Protein AF-R4LQA9-F1 (afdb_monomer)

Foldseek 3Di:
DPPVVVVVVCVVVVCLCCLQFQVLLLVLLLLVVLLVVLPLLDPPDEDDDPVNSDPPDPPDDPVNVVVSVVSSVVSSVVLVVVLVVVVCVVVVVPPDPDPCVVVVVVVVVVVVVVVVVVVVCCVPPPPPPVVLVVVLVVLVSQLSSLQSLLVSLQSSLVVQCSSCVRYPNSNVVSVVSNVSSVVSVVSNVVSVVVNVVSVVVSCVVCVQVVCVVLQAEDDPDPVVSVVVVVVVVVLVVPPPVPCSVVVSVVRHHDPPQPVCPVVVVVVVVVVVVVVVPDDDDDDDDDDDDDDDDDDDDPPDDDDDDDDDDDDDD

Sequence (313 aa):
MWPAALVTAAAASFGRLFVAGILPSFILVSTIWITSRKHAFSPKVHDLTLNDLLPHSVQMDSTDVLVFLLVVSVVTAVLRNVQISAVRLLEGYWGARGPALGLFARRAHRHTQLRQRAQDRLVQGEKLPEGLAVPMNAAVDAMDAAAIFCLTFACSAVITGVAFGNDTALLWVPILFAVLSLACCRGSIISATILRSYQFAAFDLYRFEMMKQMSLPLPDTPEQEVELAARVSALFASRTSGDVSHQLHGMRYAHAAPPGRRERMLARLRRHQRSTTTVPAVPAQLSVRRGLWVRPCPVCRSRPGAGNRAHSR

Secondary structure (DSSP, 8-state):
-HHHHHHHHHHHHHHHHIIIIIHHHHHHHHHHHHHHHTTTT-TT-----HHHHS-SS----HHHHHHHHHHHHHHHHHHHHHHHHHHHHHTTGGG--STHHHHHHHHHHHHHHHHHHHHHHHHHT----HHHHHHHHHHHHHHHHHHHHHHHHHHHHHHHHHHSTT-GGGTHHHHHHHHHHHHHHHHHHHHHHHHHHHHHHHHHHHHHHHHHHTTPPPPSSHHHHHHHHHHHHHHHHS--TTTHHHHHHTT-----PPTTHHHHHHHHHHHHHHHTS--PPPPP---------PPPP----------------

Mean predicted aligned error: 13.53 Å

Radius of gyration: 34.33 Å; Cα contacts (8 Å, |Δi|>4): 162; chains: 1; bounding box: 102×67×86 Å

Solvent-accessible surface area (backbone atoms only — not comparable to full-atom values): 18309 Å² total; per-residue (Å²): 125,65,68,63,57,50,52,53,53,45,49,57,53,45,50,48,50,38,60,50,42,49,48,41,28,44,54,40,48,50,53,53,50,55,41,57,75,68,46,38,77,40,93,84,68,76,78,71,49,74,69,74,71,52,69,93,64,86,80,69,54,72,66,56,53,51,52,51,55,50,50,30,52,53,49,32,59,50,52,61,57,46,50,65,52,50,54,39,48,74,72,60,62,77,80,65,90,53,83,55,56,64,56,48,53,54,47,48,53,50,51,52,52,50,48,50,53,49,50,51,47,39,74,71,74,50,76,62,62,68,81,55,52,55,59,40,50,53,25,50,52,50,21,53,30,21,47,44,44,15,53,35,24,43,51,42,14,54,54,42,38,67,36,29,68,86,26,78,88,44,49,60,56,22,52,50,27,42,51,51,13,52,53,22,45,52,48,20,53,53,25,48,55,55,35,50,51,46,50,51,54,50,46,65,75,41,46,65,60,52,36,53,74,69,38,38,69,80,62,92,45,74,68,52,39,54,53,50,52,50,50,53,50,49,56,66,66,54,77,57,84,82,53,57,66,64,66,51,64,80,50,63,55,67,79,75,70,58,91,58,48,67,54,52,49,52,52,49,51,54,52,52,62,62,60,71,73,64,80,78,83,84,75,90,77,87,82,89,82,87,81,91,81,87,80,84,83,92,82,84,80,87,82,88,80,87,83,89,77,89,86,82,135

pLDDT: mean 77.35, std 15.17, range [40.81, 96.56]

Structure (mmCIF, N/CA/C/O backbone):
data_AF-R4LQA9-F1
#
_entry.id   AF-R4LQA9-F1
#
loop_
_atom_site.group_PDB
_atom_site.id
_atom_site.type_symbol
_atom_site.label_atom_id
_atom_site.label_alt_id
_atom_site.label_comp_id
_atom_site.label_asym_id
_atom_site.label_entity_id
_atom_site.label_seq_id
_atom_site.pdbx_PDB_ins_code
_atom_site.Cartn_x
_atom_site.Cartn_y
_atom_site.Cartn_z
_atom_site.occupancy
_atom_site.B_iso_or_equiv
_atom_site.auth_seq_id
_atom_site.auth_comp_id
_atom_site.auth_asym_id
_atom_site.auth_atom_id
_atom_site.pdbx_PDB_model_num
ATOM 1 N N . MET A 1 1 ? -13.386 33.928 1.928 1.00 57.84 1 MET A N 1
ATOM 2 C CA . MET A 1 1 ? -12.391 33.039 2.582 1.00 57.84 1 MET A CA 1
ATOM 3 C C . MET A 1 1 ? -12.560 31.548 2.244 1.00 57.84 1 MET A C 1
ATOM 5 O O . MET A 1 1 ? -11.685 30.768 2.583 1.00 57.84 1 MET A O 1
ATOM 9 N N . TRP A 1 2 ? -13.616 31.133 1.532 1.00 68.56 2 TRP A N 1
ATOM 10 C CA . TRP A 1 2 ? -13.876 29.724 1.191 1.00 68.56 2 TRP A CA 1
ATOM 11 C C . TRP A 1 2 ? -12.991 29.083 0.086 1.00 68.56 2 TRP A C 1
ATOM 13 O O . TRP A 1 2 ? -12.640 27.917 0.242 1.00 68.56 2 TRP A O 1
ATOM 23 N N . PRO A 1 3 ? -12.556 29.782 -0.989 1.00 67.38 3 PRO A N 1
ATOM 24 C CA .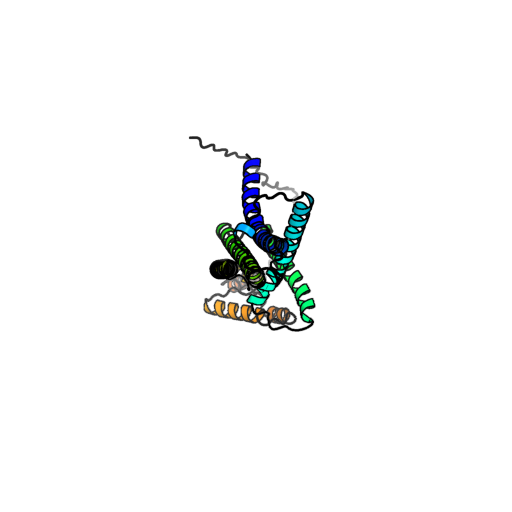 PRO A 1 3 ? -11.843 29.114 -2.088 1.00 67.38 3 PRO A CA 1
ATOM 25 C C . PRO A 1 3 ? -10.413 28.686 -1.728 1.00 67.38 3 PRO A C 1
ATOM 27 O O . PRO A 1 3 ? -9.966 27.635 -2.172 1.00 67.38 3 PRO A O 1
ATOM 30 N N . ALA A 1 4 ? -9.714 29.435 -0.868 1.00 53.56 4 ALA A N 1
ATOM 31 C CA . ALA A 1 4 ? -8.369 29.068 -0.420 1.00 53.56 4 ALA A CA 1
ATOM 32 C C . ALA A 1 4 ? -8.374 27.777 0.419 1.00 53.56 4 ALA A C 1
ATOM 34 O O . ALA A 1 4 ? -7.561 26.892 0.184 1.00 53.56 4 ALA A O 1
ATOM 35 N N . ALA A 1 5 ? -9.338 27.621 1.334 1.00 63.91 5 ALA A N 1
ATOM 36 C CA . ALA A 1 5 ? -9.490 26.394 2.119 1.00 63.91 5 ALA A CA 1
ATOM 37 C C . ALA A 1 5 ? -9.815 25.177 1.235 1.00 63.91 5 ALA A C 1
ATOM 39 O O . ALA A 1 5 ? -9.323 24.081 1.492 1.00 63.91 5 ALA A O 1
ATOM 40 N N . LEU A 1 6 ? -10.595 25.380 0.168 1.00 65.62 6 LEU A N 1
ATOM 41 C CA . LEU A 1 6 ? -10.961 24.335 -0.788 1.00 65.62 6 LEU A CA 1
ATOM 42 C C . LEU A 1 6 ? -9.758 23.905 -1.643 1.00 65.62 6 LEU A C 1
ATOM 44 O O . LEU A 1 6 ? -9.550 22.710 -1.828 1.00 65.62 6 LEU A O 1
ATOM 48 N N . VAL A 1 7 ? -8.913 24.847 -2.080 1.00 56.03 7 VAL A N 1
ATOM 49 C CA . VAL A 1 7 ? -7.664 24.553 -2.808 1.00 56.03 7 VAL A CA 1
ATOM 50 C C . VAL A 1 7 ? -6.641 23.854 -1.913 1.00 56.03 7 VAL A C 1
ATOM 52 O O . VAL A 1 7 ? -6.036 22.881 -2.350 1.00 56.03 7 VAL A O 1
ATOM 55 N N . THR A 1 8 ? -6.476 24.267 -0.654 1.00 58.69 8 THR A N 1
ATOM 56 C CA . THR A 1 8 ? -5.544 23.605 0.277 1.00 58.69 8 THR A CA 1
ATOM 57 C C . THR A 1 8 ? -6.024 22.204 0.664 1.00 58.69 8 THR A C 1
ATOM 59 O O . THR A 1 8 ? -5.225 21.269 0.700 1.00 58.69 8 THR A O 1
ATOM 62 N N . ALA A 1 9 ? -7.329 22.019 0.896 1.00 60.53 9 ALA A N 1
ATOM 63 C CA . ALA A 1 9 ? -7.910 20.702 1.160 1.00 60.53 9 ALA A CA 1
ATOM 64 C C . ALA A 1 9 ? -7.831 19.785 -0.072 1.00 60.53 9 ALA A C 1
ATOM 66 O O . ALA A 1 9 ? -7.510 18.600 0.060 1.00 60.53 9 ALA A O 1
ATOM 67 N N . ALA A 1 10 ? -8.062 20.337 -1.269 1.00 54.56 10 ALA A N 1
ATOM 68 C CA . ALA A 1 10 ? -7.864 19.627 -2.524 1.00 54.56 10 ALA A CA 1
ATOM 69 C C . ALA A 1 10 ? -6.391 19.254 -2.707 1.00 54.56 10 ALA A C 1
ATOM 71 O O . ALA A 1 10 ? -6.120 18.095 -2.967 1.00 54.56 10 ALA A O 1
ATOM 72 N N . ALA A 1 11 ? -5.439 20.161 -2.480 1.00 53.22 11 ALA A N 1
ATOM 73 C CA . ALA A 1 11 ? -4.006 19.888 -2.595 1.00 53.22 11 ALA A CA 1
ATOM 74 C C . ALA A 1 11 ? -3.518 18.826 -1.593 1.00 53.22 11 ALA A C 1
ATOM 76 O O . ALA A 1 11 ? -2.754 17.941 -1.971 1.00 53.22 11 ALA A O 1
ATOM 77 N N . ALA A 1 12 ? -4.000 18.849 -0.346 1.00 66.62 12 ALA A N 1
ATOM 78 C CA . ALA A 1 12 ? -3.676 17.829 0.656 1.00 66.62 12 ALA A CA 1
ATOM 79 C C . ALA A 1 12 ? -4.247 16.448 0.282 1.00 66.62 12 ALA A C 1
ATOM 81 O O . ALA A 1 12 ? -3.557 15.430 0.368 1.00 66.62 12 ALA A O 1
ATOM 82 N N . SER A 1 13 ? -5.492 16.414 -0.203 1.00 67.19 13 SER A N 1
ATOM 83 C CA . SER A 1 13 ? -6.147 15.179 -0.659 1.00 67.19 13 SER A CA 1
ATOM 84 C C . SER A 1 13 ? -5.531 14.649 -1.959 1.00 67.19 13 SER A C 1
ATOM 86 O O . SER A 1 13 ? -5.373 13.441 -2.141 1.00 67.19 13 SER A O 1
ATOM 88 N N . PHE A 1 14 ? -5.144 15.557 -2.854 1.00 74.06 14 PHE A N 1
ATOM 89 C CA . PHE A 1 14 ? -4.521 15.255 -4.134 1.00 74.06 14 PHE A CA 1
ATOM 90 C C . PHE A 1 14 ? -3.099 14.750 -3.938 1.00 74.06 14 PHE A C 1
ATOM 92 O O . PHE A 1 14 ? -2.735 13.759 -4.555 1.00 74.06 14 PHE A O 1
ATOM 99 N N . GLY A 1 15 ? -2.332 15.343 -3.018 1.00 75.69 15 GLY A N 1
ATOM 100 C CA . GLY A 1 15 ? -1.013 14.848 -2.631 1.00 75.69 15 GLY A CA 1
ATOM 101 C C . GLY A 1 15 ? -1.073 13.389 -2.187 1.00 75.69 15 GLY A C 1
ATOM 102 O O . GLY A 1 15 ? -0.293 12.571 -2.662 1.00 75.69 15 GLY A O 1
ATOM 103 N N . ARG A 1 16 ? -2.069 13.019 -1.373 1.00 76.25 16 ARG A N 1
ATOM 104 C CA . ARG A 1 16 ? -2.265 11.628 -0.945 1.00 76.25 16 ARG A CA 1
ATOM 105 C C . ARG A 1 16 ? -2.626 10.693 -2.105 1.00 76.25 16 ARG A C 1
ATOM 107 O O . ARG A 1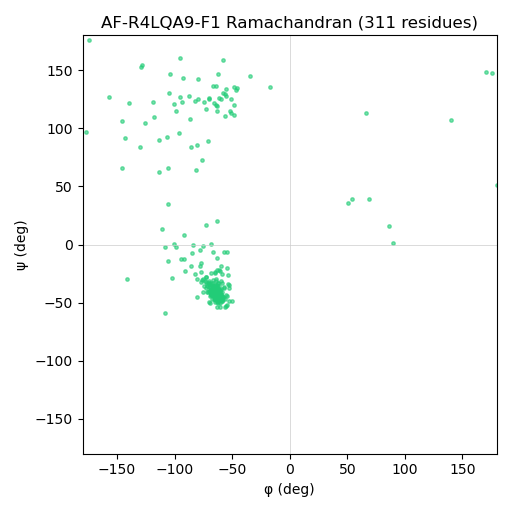 16 ? -2.006 9.642 -2.244 1.00 76.25 16 ARG A O 1
ATOM 114 N N . LEU A 1 17 ? -3.606 11.055 -2.937 1.00 75.94 17 LEU A N 1
ATOM 115 C CA . LEU A 1 17 ? -4.009 10.237 -4.093 1.00 75.94 17 LEU A CA 1
ATOM 116 C C . LEU A 1 17 ? -2.878 10.088 -5.118 1.00 75.94 17 LEU A C 1
ATOM 118 O O . LEU A 1 17 ? -2.678 9.012 -5.680 1.00 75.94 17 LEU A O 1
ATOM 122 N N . PHE A 1 18 ? -2.125 11.159 -5.337 1.00 82.00 18 PHE A N 1
ATOM 123 C CA . PHE A 1 18 ? -1.014 11.190 -6.270 1.00 82.00 18 PHE A CA 1
ATOM 124 C C . PHE A 1 18 ? 0.154 10.339 -5.768 1.00 82.00 18 PHE A C 1
ATOM 126 O O . PHE A 1 18 ? 0.621 9.463 -6.493 1.00 82.00 18 PHE A O 1
ATOM 133 N N . VAL A 1 19 ? 0.579 10.541 -4.516 1.00 79.44 19 VAL A N 1
ATOM 134 C CA . VAL A 1 19 ? 1.717 9.825 -3.922 1.00 79.44 19 VAL A CA 1
ATOM 135 C C . VAL A 1 19 ? 1.403 8.346 -3.723 1.00 79.44 19 VAL A C 1
ATOM 137 O O . VAL A 1 19 ? 2.236 7.512 -4.056 1.00 79.44 19 VAL A O 1
ATOM 140 N N . ALA A 1 20 ? 0.216 7.993 -3.222 1.00 76.50 20 ALA A N 1
ATOM 141 C CA . ALA A 1 20 ? -0.123 6.593 -2.963 1.00 76.50 20 ALA A CA 1
ATOM 142 C C . ALA A 1 20 ? -0.604 5.838 -4.216 1.00 76.50 20 ALA A C 1
ATOM 144 O O . ALA A 1 20 ? -0.491 4.617 -4.268 1.00 76.50 20 ALA A O 1
ATOM 145 N N . GLY A 1 21 ? -1.162 6.532 -5.215 1.00 81.12 21 GLY A N 1
ATOM 146 C CA . GLY A 1 21 ? -1.784 5.899 -6.384 1.00 81.12 21 GLY A CA 1
ATOM 147 C C . GLY A 1 21 ? -0.996 6.051 -7.683 1.00 81.12 21 GLY A C 1
ATOM 148 O O . GLY A 1 21 ? -0.634 5.060 -8.320 1.00 81.12 21 GLY A O 1
ATOM 149 N N . ILE A 1 22 ? -0.753 7.294 -8.099 1.00 86.81 22 ILE A N 1
ATOM 150 C CA . ILE A 1 22 ? -0.231 7.601 -9.440 1.00 86.81 22 ILE A CA 1
ATOM 151 C C . ILE A 1 22 ? 1.282 7.400 -9.497 1.00 86.81 22 ILE A C 1
ATOM 153 O O . ILE A 1 22 ? 1.778 6.787 -10.439 1.00 86.81 22 ILE A O 1
ATOM 157 N N . LEU A 1 23 ? 2.012 7.880 -8.488 1.00 89.38 23 LEU A N 1
ATOM 158 C CA . LEU A 1 23 ? 3.474 7.874 -8.487 1.00 89.38 23 LEU A CA 1
ATOM 159 C C . LEU A 1 23 ? 4.082 6.459 -8.604 1.00 89.38 23 LEU A C 1
ATOM 161 O O . LEU A 1 23 ? 4.941 6.275 -9.468 1.00 89.38 23 LEU A O 1
ATOM 165 N N . PRO A 1 24 ? 3.640 5.435 -7.843 1.00 90.00 24 PRO A N 1
ATOM 166 C CA . PRO A 1 24 ? 4.168 4.079 -7.994 1.00 90.00 24 PRO A CA 1
ATOM 167 C C . PRO A 1 24 ? 3.890 3.512 -9.394 1.00 90.00 24 PRO A C 1
ATOM 169 O O . PRO A 1 24 ? 4.785 2.995 -10.061 1.00 90.00 24 PRO A O 1
ATOM 172 N N . SER A 1 25 ? 2.666 3.686 -9.893 1.00 90.31 25 SER A N 1
ATOM 173 C CA . SER A 1 25 ? 2.267 3.210 -11.221 1.00 90.31 25 SER A CA 1
ATOM 174 C C . SER A 1 25 ? 3.073 3.885 -12.332 1.00 90.31 25 SER A C 1
ATOM 176 O O . SER A 1 25 ? 3.518 3.221 -13.265 1.00 90.31 25 SER A O 1
ATOM 178 N N . PHE A 1 26 ? 3.324 5.190 -12.205 1.00 91.88 26 PHE A N 1
ATOM 179 C CA . PHE A 1 26 ? 4.173 5.943 -13.120 1.00 91.88 26 PHE A CA 1
ATOM 180 C C . PHE A 1 26 ? 5.609 5.408 -13.134 1.00 91.88 26 PHE A C 1
ATOM 182 O O . PHE A 1 26 ? 6.164 5.216 -14.213 1.00 91.88 26 PHE A O 1
ATOM 189 N N . ILE A 1 27 ? 6.197 5.110 -11.969 1.00 92.62 27 ILE A N 1
ATOM 190 C CA . ILE A 1 27 ? 7.543 4.518 -11.873 1.00 92.62 27 ILE A CA 1
ATOM 191 C C . ILE A 1 27 ? 7.588 3.166 -12.590 1.00 92.62 27 ILE A C 1
ATOM 193 O O . ILE A 1 27 ? 8.487 2.930 -13.401 1.00 92.62 27 ILE A O 1
ATOM 197 N N . LEU A 1 28 ? 6.610 2.291 -12.337 1.00 92.69 28 LEU A N 1
ATOM 198 C CA . LEU A 1 28 ? 6.560 0.960 -12.943 1.00 92.69 28 LEU A CA 1
ATOM 199 C C . LEU A 1 28 ? 6.427 1.039 -14.467 1.00 92.69 28 LEU A C 1
ATOM 201 O O . LEU A 1 28 ? 7.212 0.427 -15.189 1.00 92.69 28 LEU A O 1
ATOM 205 N N . VAL A 1 29 ? 5.469 1.827 -14.961 1.00 93.12 29 VAL A N 1
ATOM 206 C CA . VAL A 1 29 ? 5.235 1.980 -16.403 1.00 93.12 29 VAL A CA 1
ATOM 207 C C . VAL A 1 29 ? 6.413 2.667 -17.083 1.00 93.12 29 VAL A C 1
ATOM 209 O O . VAL A 1 29 ? 6.818 2.221 -18.149 1.00 93.12 29 VAL A O 1
ATOM 212 N N . SER A 1 30 ? 7.028 3.676 -16.460 1.00 92.31 30 SER A N 1
ATOM 213 C CA . SER A 1 30 ? 8.251 4.301 -16.985 1.00 92.31 30 SER A CA 1
ATOM 214 C C . SER A 1 30 ? 9.389 3.291 -17.098 1.00 92.31 30 SER A C 1
ATOM 216 O O . SER A 1 30 ? 10.077 3.249 -18.114 1.00 92.31 30 SER A O 1
ATOM 218 N N . THR A 1 31 ? 9.551 2.427 -16.093 1.00 93.69 31 THR A N 1
ATOM 219 C CA . THR A 1 31 ? 10.573 1.371 -16.099 1.00 93.69 31 THR A CA 1
ATOM 220 C C . THR A 1 31 ? 10.346 0.390 -17.252 1.00 93.69 31 THR A C 1
ATOM 222 O O . THR A 1 31 ? 11.271 0.095 -18.011 1.00 93.69 31 THR A O 1
ATOM 225 N N . ILE A 1 32 ? 9.107 -0.077 -17.431 1.00 92.56 32 ILE A N 1
ATOM 226 C CA . ILE A 1 32 ? 8.727 -0.970 -18.536 1.00 92.56 32 ILE A CA 1
ATOM 227 C C . ILE A 1 32 ? 8.926 -0.275 -19.887 1.00 92.56 32 ILE A C 1
ATOM 229 O O . ILE A 1 32 ? 9.471 -0.870 -20.813 1.00 92.56 32 ILE A O 1
ATOM 233 N N . TRP A 1 33 ? 8.509 0.984 -20.004 1.00 93.31 33 TRP A N 1
ATOM 234 C CA . TRP A 1 33 ? 8.589 1.752 -21.243 1.00 93.31 33 TRP A CA 1
ATOM 235 C C . TRP A 1 33 ? 10.041 1.962 -21.683 1.00 93.31 33 TRP A C 1
ATOM 237 O O . TRP A 1 33 ? 10.389 1.666 -22.825 1.00 93.31 33 TRP A O 1
ATOM 247 N N . ILE A 1 34 ? 10.907 2.413 -20.768 1.00 91.75 34 ILE A N 1
ATOM 248 C CA . ILE A 1 34 ? 12.330 2.658 -21.047 1.00 91.75 34 ILE A CA 1
ATOM 249 C C . ILE A 1 34 ? 13.040 1.353 -21.440 1.00 91.75 34 ILE A C 1
ATOM 251 O O . ILE A 1 34 ? 13.735 1.321 -22.456 1.00 91.75 34 ILE A O 1
ATOM 255 N N . THR A 1 35 ? 12.830 0.266 -20.685 1.00 92.19 35 THR A N 1
ATOM 256 C CA . THR A 1 35 ? 13.457 -1.042 -20.974 1.00 92.19 35 THR A CA 1
ATOM 257 C C . THR A 1 35 ? 12.965 -1.644 -22.294 1.00 92.19 35 THR A C 1
ATOM 259 O O . THR A 1 35 ? 13.762 -2.182 -23.065 1.00 92.19 35 THR A O 1
ATOM 262 N N . SER A 1 36 ? 11.676 -1.487 -22.613 1.00 91.75 36 SER A N 1
ATOM 263 C CA . SER A 1 36 ? 11.092 -1.978 -23.869 1.00 91.75 36 SER A CA 1
ATOM 264 C C . SER A 1 36 ? 11.602 -1.206 -25.086 1.00 91.75 36 SER A C 1
ATOM 266 O O . SER A 1 36 ? 11.954 -1.820 -26.092 1.00 91.75 36 SER A O 1
ATOM 268 N N . ARG A 1 37 ? 11.702 0.130 -25.000 1.00 90.19 37 ARG A N 1
ATOM 269 C CA . ARG A 1 37 ? 12.131 0.984 -26.124 1.00 90.19 37 ARG A CA 1
ATOM 270 C C . ARG A 1 37 ? 13.570 0.711 -26.563 1.00 90.19 37 ARG A C 1
ATOM 272 O O . ARG A 1 37 ? 13.900 0.902 -27.728 1.00 90.19 37 ARG A O 1
ATOM 279 N N . LYS A 1 38 ? 14.429 0.276 -25.642 1.00 89.56 38 LYS A N 1
ATOM 280 C CA . LYS A 1 38 ? 15.838 -0.038 -25.923 1.00 89.56 38 LYS A CA 1
ATOM 281 C C . LYS A 1 38 ? 16.073 -1.503 -26.282 1.00 89.56 38 LYS A C 1
ATOM 283 O O . LYS A 1 38 ? 17.220 -1.910 -26.406 1.00 89.56 38 LYS A O 1
ATOM 288 N N . HIS A 1 39 ? 15.002 -2.284 -26.460 1.00 91.19 39 HIS A N 1
ATOM 289 C CA . HIS A 1 39 ? 15.079 -3.723 -26.702 1.00 91.19 39 HIS A CA 1
ATOM 290 C C . HIS A 1 39 ? 15.968 -4.442 -25.676 1.00 91.19 39 HIS A C 1
ATOM 292 O O . HIS A 1 39 ? 16.633 -5.413 -26.025 1.00 91.19 39 HIS A O 1
ATOM 298 N N . ALA A 1 40 ? 15.956 -3.994 -24.412 1.00 90.50 40 ALA A N 1
ATOM 299 C CA . ALA A 1 40 ? 16.806 -4.551 -23.355 1.00 90.50 40 ALA A CA 1
ATOM 300 C C . ALA A 1 40 ? 16.530 -6.048 -23.109 1.00 90.50 40 ALA A C 1
ATOM 302 O O . ALA A 1 40 ? 17.390 -6.787 -22.661 1.00 90.50 40 ALA A O 1
ATOM 303 N N . PHE A 1 41 ? 15.341 -6.532 -23.478 1.00 91.38 41 PHE A N 1
ATOM 304 C CA . PHE A 1 41 ? 14.992 -7.955 -23.416 1.00 91.38 41 PHE A CA 1
ATOM 305 C C . PHE A 1 41 ? 15.567 -8.797 -24.569 1.00 91.38 41 PHE A C 1
ATOM 307 O O . PHE A 1 41 ? 15.362 -10.010 -24.602 1.00 91.38 41 PHE A O 1
ATOM 314 N N . SER A 1 42 ? 16.235 -8.182 -25.549 1.00 93.38 42 SER A N 1
ATOM 315 C CA . SER A 1 42 ? 16.835 -8.896 -26.673 1.00 93.38 42 SER A CA 1
ATOM 316 C C . SER A 1 42 ? 18.197 -9.460 -26.265 1.00 93.38 42 SER A C 1
ATOM 318 O O . SER A 1 42 ? 19.090 -8.686 -25.926 1.00 93.38 42 SER A O 1
ATOM 320 N N . PRO A 1 43 ? 18.429 -10.779 -26.386 1.00 90.06 43 PRO A N 1
ATOM 321 C CA . PRO A 1 43 ? 19.695 -11.400 -25.989 1.00 90.06 43 PRO A CA 1
ATOM 322 C C . PRO A 1 43 ? 20.895 -10.966 -26.847 1.00 90.06 43 PRO A C 1
ATOM 324 O O . PRO A 1 43 ? 22.014 -11.366 -26.558 1.00 90.06 43 PRO A O 1
ATOM 327 N N . LYS A 1 44 ? 20.669 -10.193 -27.919 1.00 92.12 44 LYS A N 1
ATOM 328 C CA . LYS A 1 44 ? 21.704 -9.729 -28.855 1.00 92.12 44 LYS A CA 1
ATOM 329 C C . LYS A 1 44 ? 22.312 -8.375 -28.488 1.00 92.12 44 LYS A C 1
ATOM 331 O O . LYS A 1 44 ? 23.277 -7.972 -29.130 1.00 92.12 44 LYS A O 1
ATOM 336 N N . VAL A 1 45 ? 21.709 -7.644 -27.552 1.00 89.44 45 VAL A N 1
ATOM 337 C CA . VAL A 1 45 ? 22.212 -6.336 -27.125 1.00 89.44 45 VAL A CA 1
ATOM 338 C C . VAL A 1 45 ? 23.114 -6.565 -25.917 1.00 89.44 45 VAL A C 1
ATOM 340 O O . VAL A 1 45 ? 22.691 -7.169 -24.935 1.00 89.44 45 VAL A O 1
ATOM 343 N N . HIS A 1 46 ? 24.360 -6.122 -26.026 1.00 88.81 46 HIS A N 1
ATOM 344 C CA . HIS A 1 46 ? 25.351 -6.135 -24.956 1.00 88.81 46 HIS A CA 1
ATOM 345 C C . HIS A 1 46 ? 25.931 -4.725 -24.827 1.00 88.81 46 HIS A C 1
ATOM 347 O O . HIS A 1 46 ? 25.922 -3.972 -25.803 1.00 88.81 46 HIS A O 1
ATOM 353 N N . ASP A 1 47 ? 26.427 -4.391 -23.639 1.00 90.94 47 ASP A N 1
ATOM 354 C CA . ASP A 1 47 ? 27.096 -3.124 -23.320 1.00 90.94 47 ASP A CA 1
ATOM 355 C C . ASP A 1 47 ? 26.165 -1.901 -23.327 1.00 90.94 47 ASP A C 1
ATOM 357 O O . ASP A 1 47 ? 26.541 -0.803 -23.741 1.00 90.94 47 ASP A O 1
ATOM 361 N N . LEU A 1 48 ? 24.940 -2.064 -22.815 1.00 92.00 48 LEU A N 1
ATOM 362 C CA . LEU A 1 48 ? 24.050 -0.929 -22.559 1.00 92.00 48 LEU A CA 1
ATOM 363 C C . LEU A 1 48 ? 24.655 -0.005 -21.491 1.00 92.00 48 LEU A C 1
ATOM 365 O O . LEU A 1 48 ? 24.855 -0.400 -20.339 1.00 92.00 48 LEU A O 1
ATOM 369 N N . THR A 1 49 ? 24.898 1.258 -21.845 1.00 92.38 49 THR A N 1
ATOM 370 C CA . THR A 1 49 ? 25.343 2.273 -20.884 1.00 92.38 49 THR A CA 1
ATOM 371 C C . THR A 1 49 ? 24.168 3.091 -20.344 1.00 92.38 49 THR A C 1
ATOM 373 O O . THR A 1 49 ? 23.097 3.178 -20.946 1.00 92.38 49 THR A O 1
ATOM 376 N N . LEU A 1 50 ? 24.355 3.750 -19.193 1.00 90.38 50 LEU A N 1
ATOM 377 C CA . LEU A 1 50 ? 23.331 4.637 -18.623 1.00 90.38 50 LEU A CA 1
ATOM 378 C C . LEU A 1 50 ? 22.970 5.798 -19.570 1.00 90.38 50 LEU A C 1
ATOM 380 O O . LEU A 1 50 ? 21.820 6.235 -19.604 1.00 90.38 50 LEU A O 1
ATOM 384 N N . ASN A 1 51 ? 23.936 6.264 -20.367 1.00 91.56 51 ASN A N 1
ATOM 385 C CA . ASN A 1 51 ? 23.711 7.309 -21.364 1.00 91.56 51 ASN A CA 1
ATOM 386 C C . ASN A 1 51 ? 22.780 6.832 -22.485 1.00 91.56 51 ASN A C 1
ATOM 388 O O . ASN A 1 51 ? 21.999 7.626 -22.996 1.00 91.56 51 ASN A O 1
ATOM 392 N N . ASP A 1 52 ? 22.782 5.536 -22.809 1.00 88.62 52 ASP A N 1
ATOM 393 C CA . ASP A 1 52 ? 21.852 4.973 -23.789 1.00 88.62 52 ASP A CA 1
ATOM 394 C C . ASP A 1 52 ? 20.423 4.890 -23.249 1.00 88.62 52 ASP A C 1
ATOM 396 O O . ASP A 1 52 ? 19.466 4.952 -24.027 1.00 88.62 52 ASP A O 1
ATOM 400 N N . LEU A 1 53 ? 20.261 4.763 -21.929 1.00 86.19 53 LEU A N 1
ATOM 401 C CA . LEU A 1 53 ? 18.958 4.746 -21.260 1.00 86.19 53 LEU A CA 1
ATOM 402 C C . LEU A 1 53 ? 18.337 6.145 -21.150 1.00 86.19 53 LEU A C 1
ATOM 404 O O . LEU A 1 53 ? 17.110 6.260 -21.169 1.00 86.19 53 LEU A O 1
ATOM 408 N N . LEU A 1 54 ? 19.155 7.198 -21.055 1.00 86.31 54 LEU A N 1
ATOM 409 C CA . LEU A 1 54 ? 18.700 8.586 -20.980 1.00 86.31 54 LEU A CA 1
ATOM 410 C C . LEU A 1 54 ? 18.499 9.155 -22.396 1.00 86.31 54 LEU A C 1
ATOM 412 O O . LEU A 1 54 ? 19.473 9.418 -23.098 1.00 86.31 54 LEU A O 1
ATOM 416 N N . PRO A 1 55 ? 17.256 9.374 -22.860 1.00 79.12 55 PRO A N 1
ATOM 417 C CA . PRO A 1 55 ? 17.039 9.954 -24.180 1.00 79.12 55 PRO A CA 1
ATOM 418 C C . PRO A 1 55 ? 17.619 11.376 -24.238 1.00 79.12 55 PRO A C 1
ATOM 420 O O . PRO A 1 55 ? 17.169 12.259 -23.511 1.00 79.12 55 PRO A O 1
ATOM 423 N N . HIS A 1 56 ? 18.584 11.617 -25.134 1.00 84.50 56 HIS A N 1
ATOM 424 C CA . HIS A 1 56 ? 19.155 12.954 -25.362 1.00 84.50 56 HIS A CA 1
ATOM 425 C C . HIS A 1 56 ? 18.123 13.980 -25.859 1.00 84.50 56 HIS A C 1
ATOM 427 O O . HIS A 1 56 ? 18.302 15.180 -25.665 1.00 84.50 56 HIS A O 1
ATOM 433 N N . SER A 1 57 ? 17.019 13.522 -26.451 1.00 84.75 57 SER A N 1
ATOM 434 C CA . SER A 1 57 ? 15.860 14.352 -26.756 1.00 84.75 57 SER A CA 1
ATOM 435 C C . SER A 1 57 ? 14.574 13.584 -26.458 1.00 84.75 57 SER A C 1
ATOM 437 O O . SER A 1 57 ? 14.304 12.511 -27.001 1.00 84.75 57 SER A O 1
ATOM 439 N N . VAL A 1 58 ? 13.748 14.139 -25.571 1.00 79.44 58 VAL A N 1
ATOM 440 C CA . VAL A 1 58 ? 12.395 13.632 -25.313 1.00 79.44 58 VAL A CA 1
ATOM 441 C C . VAL A 1 58 ? 11.470 14.184 -26.397 1.00 79.44 58 VAL A C 1
ATOM 443 O O . VAL A 1 58 ? 10.577 14.980 -26.132 1.00 79.44 58 VAL A O 1
ATOM 446 N N . GLN A 1 59 ? 11.705 13.808 -27.653 1.00 82.88 59 GLN A N 1
ATOM 447 C CA . GLN A 1 59 ? 10.679 13.953 -28.681 1.00 82.88 59 GLN A CA 1
ATOM 448 C C . GLN A 1 59 ? 9.739 12.760 -28.526 1.00 82.88 59 GLN A C 1
ATOM 450 O O . GLN A 1 59 ? 9.957 11.691 -29.095 1.00 82.88 59 GLN A O 1
ATOM 455 N N . MET A 1 60 ? 8.763 12.905 -27.631 1.00 84.81 60 MET A N 1
ATOM 456 C CA . MET A 1 60 ? 7.625 11.997 -27.579 1.00 84.81 60 MET A CA 1
ATOM 457 C C . MET A 1 60 ? 6.570 12.527 -28.531 1.00 84.81 60 MET A C 1
ATOM 459 O O . MET A 1 60 ? 6.193 13.697 -28.445 1.00 84.81 60 MET A O 1
ATOM 463 N N . ASP A 1 61 ? 6.100 11.667 -29.429 1.00 92.12 61 ASP A N 1
ATOM 464 C CA . ASP A 1 61 ? 4.898 11.984 -30.179 1.00 92.12 61 ASP A CA 1
ATOM 465 C C . ASP A 1 61 ? 3.723 12.123 -29.195 1.00 92.12 61 ASP A C 1
ATOM 467 O O . ASP A 1 61 ? 3.654 11.451 -28.161 1.00 92.12 61 ASP A O 1
ATOM 471 N N . SER A 1 62 ? 2.787 13.009 -29.512 1.00 92.38 62 SER A N 1
ATOM 472 C CA . SER A 1 62 ? 1.553 13.207 -28.747 1.00 92.38 62 SER A CA 1
ATOM 473 C C . SER A 1 62 ? 0.794 11.890 -28.525 1.00 92.38 62 SER A C 1
ATOM 475 O O . SER A 1 62 ? 0.249 11.654 -27.443 1.00 92.38 62 SER A O 1
ATOM 477 N N . THR A 1 63 ? 0.843 10.997 -29.517 1.00 91.75 63 THR A N 1
ATOM 478 C CA . THR A 1 63 ? 0.286 9.644 -29.466 1.00 91.75 63 THR A CA 1
ATOM 479 C C . THR A 1 63 ? 0.943 8.790 -28.378 1.00 91.75 63 THR A C 1
ATOM 481 O O . THR A 1 63 ? 0.238 8.168 -27.581 1.00 91.75 63 THR A O 1
ATOM 484 N N . ASP A 1 64 ? 2.277 8.804 -28.286 1.00 87.25 64 ASP A N 1
ATOM 485 C CA . ASP A 1 64 ? 3.032 8.034 -27.288 1.00 87.25 64 ASP A CA 1
ATOM 486 C C . ASP A 1 64 ? 2.695 8.490 -25.869 1.00 87.25 64 ASP A C 1
ATOM 488 O O . ASP A 1 64 ? 2.494 7.665 -24.976 1.00 87.25 64 ASP A O 1
ATOM 492 N N . VAL A 1 65 ? 2.575 9.806 -25.662 1.00 89.69 65 VAL A N 1
ATOM 493 C CA . VAL A 1 65 ? 2.193 10.373 -24.362 1.00 89.69 65 VAL A CA 1
ATOM 494 C C . VAL A 1 65 ? 0.789 9.916 -23.964 1.00 89.69 65 VAL A C 1
ATOM 496 O O . VAL A 1 65 ? 0.569 9.524 -22.816 1.00 89.69 65 VAL A O 1
ATOM 499 N N . LEU A 1 66 ? -0.166 9.923 -24.899 1.00 91.56 66 LEU A N 1
ATOM 500 C CA . LEU A 1 66 ? -1.544 9.515 -24.622 1.00 91.56 66 LEU A CA 1
ATOM 501 C C . LEU A 1 66 ? -1.641 8.020 -24.286 1.00 91.56 66 LEU A C 1
ATOM 503 O O . LEU A 1 66 ? -2.304 7.654 -23.312 1.00 91.56 66 LEU A O 1
ATOM 507 N N . VAL A 1 67 ? -0.939 7.163 -25.032 1.00 91.62 67 VAL A N 1
ATOM 508 C CA . VAL A 1 67 ? -0.851 5.723 -24.739 1.00 91.62 67 VAL A CA 1
ATOM 509 C C . VAL A 1 67 ? -0.183 5.488 -23.386 1.00 91.62 67 VAL A C 1
ATOM 511 O O . VAL A 1 67 ? -0.691 4.708 -22.581 1.00 91.62 67 VAL A O 1
ATOM 514 N N . PHE A 1 68 ? 0.907 6.194 -23.089 1.00 89.31 68 PHE A N 1
ATOM 515 C CA . PHE A 1 68 ? 1.591 6.096 -21.803 1.00 89.31 68 PHE A CA 1
ATOM 516 C C . PHE A 1 68 ? 0.657 6.451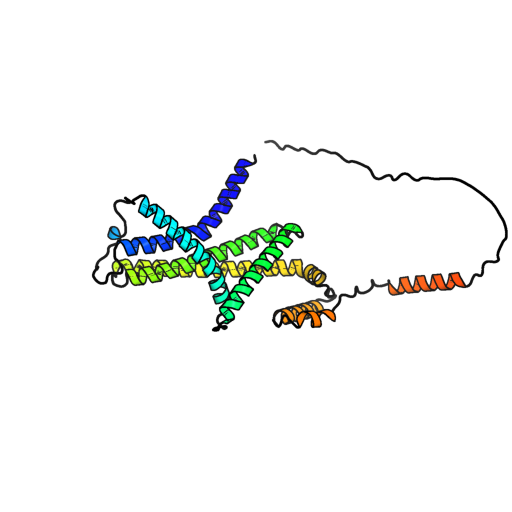 -20.635 1.00 89.31 68 PHE A C 1
ATOM 518 O O . PHE A 1 68 ? 0.538 5.681 -19.680 1.00 89.31 68 PHE A O 1
ATOM 525 N N . LEU A 1 69 ? -0.072 7.569 -20.724 1.00 89.19 69 LEU A N 1
ATOM 526 C CA . LEU A 1 69 ? -1.040 7.982 -19.701 1.00 89.19 69 LEU A CA 1
ATOM 527 C C . LEU A 1 69 ? -2.188 6.974 -19.539 1.00 89.19 69 LEU A C 1
ATOM 529 O O . LEU A 1 69 ? -2.613 6.699 -18.410 1.00 89.19 69 LEU A O 1
ATOM 533 N N . LEU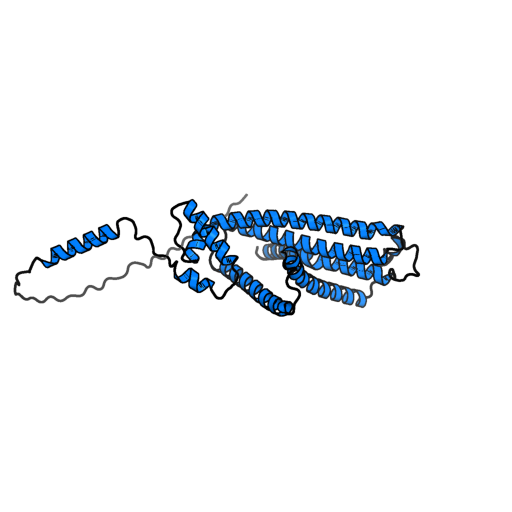 A 1 70 ? -2.668 6.388 -20.641 1.00 89.75 70 LEU A N 1
ATOM 534 C CA . LEU A 1 70 ? -3.677 5.328 -20.612 1.00 89.75 70 LEU A CA 1
ATOM 535 C C . LEU A 1 70 ? -3.154 4.092 -19.865 1.00 89.75 70 LEU A C 1
ATOM 537 O O . LEU A 1 70 ? -3.834 3.578 -18.976 1.00 89.75 70 LEU A O 1
ATOM 541 N N . VAL A 1 71 ? -1.933 3.647 -20.171 1.00 88.81 71 VAL A N 1
ATOM 542 C CA . VAL A 1 71 ? -1.305 2.491 -19.515 1.00 88.81 71 VAL A CA 1
ATOM 543 C C . VAL A 1 71 ? -1.086 2.758 -18.027 1.00 88.81 71 VAL A C 1
ATOM 545 O O . VAL A 1 71 ? -1.463 1.919 -17.210 1.00 88.81 71 VAL A O 1
ATOM 548 N N . VAL A 1 72 ? -0.565 3.931 -17.645 1.00 87.94 72 VAL A N 1
ATOM 549 C CA . VAL A 1 72 ? -0.436 4.331 -16.230 1.00 87.94 72 VAL A CA 1
ATOM 550 C C . VAL A 1 72 ? -1.786 4.266 -15.519 1.00 87.94 72 VAL A C 1
ATOM 552 O O . VAL A 1 72 ? -1.871 3.729 -14.414 1.00 87.94 72 VAL A O 1
ATOM 555 N N . SER A 1 73 ? -2.853 4.751 -16.154 1.00 82.94 73 SER A N 1
ATOM 556 C CA . SER A 1 73 ? -4.204 4.738 -15.582 1.00 82.94 73 SER A CA 1
ATOM 557 C C . SER A 1 73 ? -4.730 3.312 -15.371 1.00 82.94 73 SER A C 1
ATOM 559 O O . SER A 1 73 ? -5.233 2.992 -14.291 1.00 82.94 73 SER A O 1
ATOM 561 N N . VAL A 1 74 ? -4.565 2.428 -16.362 1.00 86.75 74 VAL A N 1
ATOM 562 C CA . VAL A 1 74 ? -4.969 1.013 -16.273 1.00 86.75 74 VAL A CA 1
ATOM 563 C C . VAL A 1 74 ? -4.160 0.275 -15.206 1.00 86.75 74 VAL A C 1
ATOM 565 O O . VAL A 1 74 ? -4.737 -0.402 -14.356 1.00 86.75 74 VAL A O 1
ATOM 568 N N . VAL A 1 75 ? -2.836 0.442 -15.195 1.00 85.38 75 VAL A N 1
ATOM 569 C CA . VAL A 1 75 ? -1.947 -0.174 -14.198 1.00 85.38 75 VAL A CA 1
ATOM 570 C C . VAL A 1 75 ? -2.299 0.301 -12.789 1.00 85.38 75 VAL A C 1
ATOM 572 O O . VAL A 1 75 ? -2.414 -0.528 -11.889 1.00 85.38 75 VAL A O 1
ATOM 575 N N . THR A 1 76 ? -2.574 1.596 -12.604 1.00 82.94 76 THR A N 1
ATOM 576 C CA . THR A 1 76 ? -3.042 2.145 -11.320 1.00 82.94 76 THR A CA 1
ATOM 577 C C . THR A 1 76 ? -4.335 1.462 -10.864 1.00 82.94 76 THR A C 1
ATOM 579 O O . THR A 1 76 ? -4.454 1.055 -9.706 1.00 82.94 76 THR A O 1
ATOM 582 N N . ALA A 1 77 ? -5.303 1.286 -11.770 1.00 82.75 77 ALA A N 1
ATOM 583 C CA . ALA A 1 77 ? -6.565 0.617 -11.461 1.00 82.75 77 ALA A CA 1
ATOM 584 C C . ALA A 1 77 ? -6.370 -0.864 -11.080 1.00 82.75 77 ALA A C 1
ATOM 586 O O . ALA A 1 77 ? -7.026 -1.357 -10.159 1.00 82.75 77 ALA A O 1
ATOM 587 N N . VAL A 1 78 ? -5.447 -1.566 -11.743 1.00 82.69 78 VAL A N 1
ATOM 588 C CA . VAL A 1 78 ? -5.119 -2.969 -11.446 1.00 82.69 78 VAL A CA 1
ATOM 589 C C . VAL A 1 78 ? -4.387 -3.096 -10.111 1.00 82.69 78 VAL A C 1
ATOM 591 O O . VAL A 1 78 ? -4.811 -3.882 -9.261 1.00 82.69 78 VAL A O 1
ATOM 594 N N . LEU A 1 79 ? -3.337 -2.300 -9.882 1.00 80.31 79 LEU A N 1
ATOM 595 C CA . LEU A 1 79 ? -2.559 -2.316 -8.638 1.00 80.31 79 LEU A CA 1
ATOM 596 C C . LEU A 1 79 ? -3.444 -2.044 -7.418 1.00 80.31 79 LEU A C 1
ATOM 598 O O . LEU A 1 79 ? -3.284 -2.699 -6.387 1.00 80.31 79 LEU A O 1
ATOM 602 N N . ARG A 1 80 ? -4.447 -1.168 -7.556 1.00 80.62 80 ARG A N 1
ATOM 603 C CA . ARG A 1 80 ? -5.446 -0.917 -6.509 1.00 80.62 80 ARG A CA 1
ATOM 604 C C . ARG A 1 80 ? -6.201 -2.179 -6.079 1.00 80.62 80 ARG A C 1
ATOM 606 O O . ARG A 1 80 ? -6.469 -2.361 -4.895 1.00 80.62 80 ARG A O 1
ATOM 613 N N . ASN A 1 81 ? -6.521 -3.079 -7.007 1.00 78.19 81 ASN A N 1
ATOM 614 C CA . ASN A 1 81 ? -7.180 -4.349 -6.678 1.00 78.19 81 ASN A CA 1
ATOM 615 C C . ASN A 1 81 ? -6.211 -5.376 -6.076 1.00 78.19 81 ASN A C 1
ATOM 617 O O . ASN A 1 81 ? -6.597 -6.173 -5.214 1.00 78.19 81 ASN A O 1
ATOM 621 N N . VAL A 1 82 ? -4.945 -5.350 -6.498 1.00 75.62 82 VAL A N 1
ATOM 622 C CA . VAL A 1 82 ? -3.910 -6.250 -5.972 1.00 75.62 82 VAL A CA 1
ATOM 623 C C . VAL A 1 82 ? -3.607 -5.947 -4.504 1.00 75.62 82 VAL A C 1
ATOM 625 O O . VAL A 1 82 ? -3.400 -6.890 -3.747 1.00 75.62 82 VAL A O 1
ATOM 628 N N . GLN A 1 83 ? -3.691 -4.686 -4.062 1.00 75.88 83 GLN A N 1
ATOM 629 C CA . GLN A 1 83 ? -3.520 -4.294 -2.650 1.00 75.88 83 GLN A CA 1
ATOM 630 C C . GLN A 1 83 ? -4.381 -5.135 -1.699 1.00 75.88 83 GLN A C 1
ATOM 632 O O . GLN A 1 83 ? -3.881 -5.713 -0.737 1.00 75.88 83 GLN A O 1
ATOM 637 N N . ILE A 1 84 ? -5.672 -5.282 -2.011 1.00 73.94 84 ILE A N 1
ATOM 638 C CA . ILE A 1 84 ? -6.619 -6.047 -1.185 1.00 73.94 84 ILE A CA 1
ATOM 639 C C . ILE A 1 84 ? -6.222 -7.527 -1.128 1.00 73.94 84 ILE A C 1
ATOM 641 O O . ILE A 1 84 ? -6.408 -8.193 -0.109 1.00 73.94 84 ILE A O 1
ATOM 645 N N . SER A 1 85 ? -5.675 -8.050 -2.223 1.00 71.75 85 SER A N 1
ATOM 646 C CA . SER A 1 85 ? -5.228 -9.440 -2.309 1.00 71.75 85 SER A CA 1
ATOM 647 C C . SER A 1 85 ? -3.918 -9.655 -1.552 1.00 71.75 85 SER A C 1
ATOM 649 O O . SER A 1 85 ? -3.800 -10.638 -0.828 1.00 71.75 85 SER A O 1
ATOM 651 N N . ALA A 1 86 ? -2.973 -8.718 -1.656 1.00 69.44 86 ALA A N 1
ATOM 652 C CA . ALA A 1 86 ? -1.687 -8.757 -0.967 1.00 69.44 86 ALA A CA 1
ATOM 653 C C . ALA A 1 86 ? -1.849 -8.664 0.556 1.00 69.44 86 ALA A C 1
ATOM 655 O O . ALA A 1 86 ? -1.238 -9.449 1.275 1.00 69.44 86 ALA A O 1
ATOM 656 N N . VAL A 1 87 ? -2.729 -7.782 1.048 1.00 69.94 87 VAL A N 1
ATOM 657 C CA . VAL A 1 87 ? -3.047 -7.690 2.485 1.00 69.94 87 VAL A CA 1
ATOM 658 C C . VAL A 1 87 ? -3.590 -9.020 3.002 1.00 69.94 87 VAL A C 1
ATOM 660 O O . VAL A 1 87 ? -3.130 -9.518 4.021 1.00 69.94 87 VAL A O 1
ATOM 663 N N . ARG A 1 88 ? -4.495 -9.669 2.262 1.00 71.06 88 ARG A N 1
ATOM 664 C CA . ARG A 1 88 ? -5.018 -10.994 2.645 1.00 71.06 88 ARG A CA 1
ATOM 665 C C . ARG A 1 88 ? -3.960 -12.077 2.620 1.00 71.06 88 ARG A C 1
ATOM 667 O O . ARG A 1 88 ? -3.971 -12.970 3.463 1.00 71.06 88 ARG A O 1
ATOM 674 N N . LEU A 1 89 ? -3.071 -12.012 1.636 1.00 69.75 89 LEU A N 1
ATOM 675 C CA . LEU A 1 89 ? -1.916 -12.886 1.566 1.00 69.75 89 LEU A CA 1
ATOM 676 C C . LEU A 1 89 ? -1.110 -12.727 2.871 1.00 69.75 89 LEU A C 1
ATOM 678 O O . LEU A 1 89 ? -0.926 -13.688 3.607 1.00 69.75 89 LEU A O 1
ATOM 682 N N . LEU A 1 90 ? -0.728 -11.506 3.241 1.00 63.16 90 LEU A N 1
ATOM 683 C CA . LEU A 1 90 ? 0.047 -11.237 4.459 1.00 63.16 90 LEU A CA 1
ATOM 684 C C . LEU A 1 90 ? -0.693 -11.576 5.762 1.00 63.16 90 LEU A C 1
ATOM 686 O O . LEU A 1 90 ? -0.067 -12.026 6.714 1.00 63.16 90 LEU A O 1
ATOM 690 N N . GLU A 1 91 ? -2.019 -11.449 5.794 1.00 71.06 91 GLU A N 1
ATOM 691 C CA . GLU A 1 91 ? -2.866 -11.876 6.918 1.00 71.06 91 GLU A CA 1
ATOM 692 C C . GLU A 1 91 ? -2.932 -13.411 7.089 1.00 71.06 91 GLU A C 1
ATOM 694 O O . GLU A 1 91 ? -3.606 -13.904 7.992 1.00 71.06 91 GLU A O 1
ATOM 699 N N . GLY A 1 92 ? -2.244 -14.191 6.244 1.00 59.91 92 GLY A N 1
ATOM 700 C CA . GLY A 1 92 ? -2.160 -15.645 6.379 1.00 59.91 92 GLY A CA 1
ATOM 701 C C . GLY A 1 92 ? -3.309 -16.404 5.709 1.00 59.91 92 GLY A C 1
ATOM 702 O O . GLY A 1 92 ? -3.464 -17.603 5.933 1.00 59.91 92 GLY A O 1
ATOM 703 N N . TYR A 1 93 ? -4.086 -15.769 4.821 1.00 66.75 93 TYR A N 1
ATOM 704 C CA . TYR A 1 93 ? -5.163 -16.442 4.072 1.00 66.75 93 TYR A CA 1
ATOM 705 C C . TYR A 1 93 ? -4.663 -17.403 2.967 1.00 66.75 93 TYR A C 1
ATOM 707 O O . TYR A 1 93 ? -5.443 -17.816 2.107 1.00 66.75 93 TYR A O 1
ATOM 715 N N . TRP A 1 94 ? -3.390 -17.820 2.988 1.00 59.72 94 TRP A N 1
ATOM 716 C CA . TRP A 1 94 ? -2.767 -18.706 1.987 1.00 59.72 94 TRP A CA 1
ATOM 717 C C . TRP A 1 94 ? -3.395 -20.116 1.919 1.00 59.72 94 TRP A C 1
ATOM 719 O O . TRP A 1 94 ? -3.123 -20.867 0.984 1.00 59.72 94 TRP A O 1
ATOM 729 N N . GLY A 1 95 ? -4.247 -20.491 2.879 1.00 54.34 95 GLY A N 1
ATOM 730 C CA . GLY A 1 95 ? -4.730 -21.864 3.069 1.00 54.34 95 GLY A CA 1
ATOM 731 C C . GLY A 1 95 ? -5.929 -22.326 2.232 1.00 54.34 95 GLY A C 1
ATOM 732 O O . GLY A 1 95 ? -6.334 -23.473 2.379 1.00 54.34 95 GLY A O 1
ATOM 733 N N . ALA A 1 96 ? -6.524 -21.504 1.362 1.00 54.97 96 ALA A N 1
ATOM 734 C CA . ALA A 1 96 ? -7.729 -21.903 0.618 1.00 54.97 96 ALA A CA 1
ATOM 735 C C . ALA A 1 96 ? -7.486 -22.031 -0.895 1.00 54.97 96 ALA A C 1
ATOM 737 O O . ALA A 1 96 ? -8.091 -21.327 -1.704 1.00 54.97 96 ALA A O 1
ATOM 738 N N . ARG A 1 97 ? -6.598 -22.949 -1.293 1.00 57.44 97 ARG A N 1
ATOM 739 C CA . ARG A 1 97 ? -6.452 -23.375 -2.695 1.00 57.44 97 ARG A CA 1
ATOM 740 C C . ARG A 1 97 ? -7.678 -24.208 -3.103 1.00 57.44 97 ARG A C 1
ATOM 742 O O . ARG A 1 97 ? -7.697 -25.417 -2.925 1.00 57.44 97 ARG A O 1
ATOM 749 N N . GLY A 1 98 ? -8.725 -23.553 -3.606 1.00 66.06 98 GLY A N 1
ATOM 750 C CA . GLY A 1 98 ? -9.923 -24.201 -4.151 1.00 66.06 98 GLY A CA 1
ATOM 751 C C . GLY A 1 98 ? -10.905 -23.205 -4.793 1.00 66.06 98 GLY A C 1
ATOM 752 O O . GLY A 1 98 ? -10.699 -21.992 -4.677 1.00 66.06 98 GLY A O 1
ATOM 753 N N . PRO A 1 99 ? -12.013 -23.672 -5.414 1.00 59.88 99 PRO A N 1
ATOM 754 C CA . PRO A 1 99 ? -13.057 -22.827 -6.035 1.00 59.88 99 PRO A CA 1
ATOM 755 C C . PRO A 1 99 ? -13.700 -21.809 -5.069 1.00 59.88 99 PRO A C 1
ATOM 757 O O . PRO A 1 99 ? -14.439 -20.911 -5.475 1.00 59.88 99 PRO A O 1
ATOM 760 N N . ALA A 1 1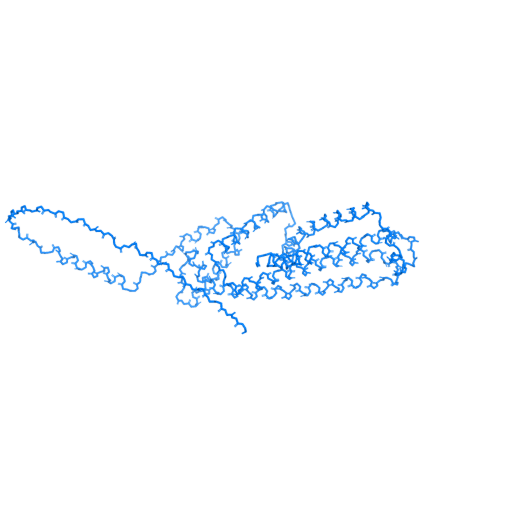00 ? -13.359 -21.890 -3.781 1.00 56.09 100 ALA A N 1
ATOM 761 C CA . ALA A 1 100 ? -13.653 -20.904 -2.757 1.00 56.09 100 ALA A CA 1
ATOM 762 C C . ALA A 1 100 ? -13.171 -19.478 -3.097 1.00 56.09 100 ALA A C 1
ATOM 764 O O . ALA A 1 100 ? -13.742 -18.529 -2.564 1.00 56.09 100 ALA A O 1
ATOM 765 N N . LEU A 1 101 ? -12.214 -19.284 -4.017 1.00 59.69 101 LEU A N 1
ATOM 766 C CA . LEU A 1 101 ? -11.779 -17.955 -4.490 1.00 59.69 101 LEU A CA 1
ATOM 767 C C . LEU A 1 101 ? -12.956 -17.080 -4.982 1.00 59.69 101 LEU A C 1
ATOM 769 O O . LEU A 1 101 ? -13.018 -15.891 -4.662 1.00 59.69 101 LEU A O 1
ATOM 773 N N . GLY A 1 102 ? -13.956 -17.677 -5.647 1.00 62.72 102 GLY A N 1
ATOM 774 C CA . GLY A 1 102 ? -15.181 -16.976 -6.064 1.00 62.72 102 GLY A CA 1
ATOM 775 C C . GLY A 1 102 ? -16.101 -16.589 -4.895 1.00 62.72 102 GLY A C 1
ATOM 776 O O . GLY A 1 102 ? -16.708 -15.514 -4.887 1.00 62.72 102 GLY A O 1
ATOM 777 N N . LEU A 1 103 ? -16.156 -17.416 -3.846 1.00 62.03 103 LEU A N 1
ATOM 778 C CA . LEU A 1 103 ? -16.885 -17.106 -2.609 1.00 62.03 103 LEU A CA 1
ATOM 779 C C . LEU A 1 103 ? -16.153 -16.048 -1.768 1.00 62.03 103 LEU A C 1
ATOM 781 O O . LEU A 1 103 ? -16.801 -15.224 -1.116 1.00 62.03 103 LEU A O 1
ATOM 785 N N . PHE A 1 104 ? -14.819 -16.009 -1.821 1.00 58.31 104 PHE A N 1
ATOM 786 C CA . PHE A 1 104 ? -14.011 -14.981 -1.168 1.00 58.31 104 PHE A CA 1
ATOM 787 C C . PHE A 1 104 ? -14.111 -13.624 -1.864 1.00 58.31 104 PHE A C 1
ATOM 789 O O . PHE A 1 104 ? -14.139 -12.615 -1.163 1.00 58.31 104 PHE A O 1
ATOM 796 N N . ALA A 1 105 ? -14.257 -13.566 -3.192 1.00 60.44 105 ALA A N 1
ATOM 797 C CA . ALA A 1 105 ? -14.568 -12.321 -3.904 1.00 60.44 105 ALA A CA 1
ATOM 798 C C . ALA A 1 105 ? -15.934 -11.745 -3.476 1.00 60.44 105 ALA A C 1
ATOM 800 O O . ALA A 1 105 ? -16.060 -10.550 -3.207 1.00 60.44 105 ALA A O 1
ATOM 801 N N . ARG A 1 106 ? -16.951 -12.599 -3.284 1.00 67.00 106 ARG A N 1
ATOM 802 C CA . ARG A 1 106 ? -18.253 -12.169 -2.736 1.00 67.00 106 ARG A CA 1
ATOM 803 C C . ARG A 1 106 ? -18.164 -11.730 -1.273 1.00 67.00 106 ARG A C 1
ATOM 805 O O . ARG A 1 106 ? -18.754 -10.719 -0.895 1.00 67.00 106 ARG A O 1
ATOM 812 N N . ARG A 1 107 ? -17.396 -12.442 -0.442 1.00 64.31 107 ARG A N 1
ATOM 813 C CA . ARG A 1 107 ? -17.145 -12.040 0.955 1.00 64.31 107 ARG A CA 1
ATOM 814 C C . ARG A 1 107 ? -16.347 -10.747 1.053 1.00 64.31 107 ARG A C 1
ATOM 816 O O . ARG A 1 107 ? -16.658 -9.938 1.915 1.00 64.31 107 ARG A O 1
ATOM 823 N N . ALA A 1 108 ? -15.382 -10.531 0.161 1.00 60.25 108 ALA A N 1
ATOM 824 C CA . ALA A 1 108 ? -14.620 -9.293 0.044 1.00 60.25 108 ALA A CA 1
ATOM 825 C C . ALA A 1 108 ? -15.543 -8.101 -0.120 1.00 60.25 108 ALA A C 1
ATOM 827 O O . ALA A 1 108 ? -15.466 -7.153 0.653 1.00 60.25 108 ALA A O 1
ATOM 828 N N . HIS A 1 109 ? -16.444 -8.219 -1.093 1.00 71.31 109 HIS A N 1
ATOM 829 C CA . HIS A 1 109 ? -17.405 -7.189 -1.420 1.00 71.31 109 HIS A CA 1
ATOM 830 C C . HIS A 1 109 ? -18.360 -6.926 -0.249 1.00 71.31 109 HIS A C 1
ATOM 832 O O . HIS A 1 109 ? -18.664 -5.783 0.079 1.00 71.31 109 HIS A O 1
ATOM 838 N N . ARG A 1 110 ? -18.769 -7.985 0.462 1.00 72.69 110 ARG A N 1
ATOM 839 C CA . ARG A 1 110 ? -19.584 -7.851 1.675 1.00 72.69 110 ARG A CA 1
ATOM 840 C C . ARG A 1 110 ? -18.819 -7.162 2.806 1.00 72.69 110 ARG A C 1
ATOM 842 O O . ARG A 1 110 ? -19.392 -6.343 3.510 1.00 72.69 110 ARG A O 1
ATOM 849 N N . HIS A 1 111 ? -17.531 -7.451 2.967 1.00 66.56 111 HIS A N 1
ATOM 850 C CA . HIS A 1 111 ? -16.699 -6.859 4.013 1.00 66.56 111 HIS A CA 1
ATOM 851 C C . HIS A 1 111 ? -16.369 -5.388 3.738 1.00 66.56 111 HIS A C 1
ATOM 853 O O . HIS A 1 111 ? -16.370 -4.585 4.670 1.00 66.56 111 HIS A O 1
ATOM 859 N N . THR A 1 112 ? -16.134 -5.011 2.475 1.00 70.75 112 THR A N 1
ATOM 860 C CA . THR A 1 112 ? -15.980 -3.603 2.080 1.00 70.75 112 THR A CA 1
ATOM 861 C C . THR A 1 112 ? -17.283 -2.840 2.267 1.00 70.75 112 THR A C 1
ATOM 863 O O . THR A 1 112 ? -17.251 -1.747 2.820 1.00 70.75 112 THR A O 1
ATOM 866 N N . GLN A 1 113 ? -18.432 -3.435 1.928 1.00 76.50 113 GLN A N 1
ATOM 867 C CA . GLN A 1 113 ? -19.737 -2.831 2.215 1.00 76.50 113 GLN A CA 1
ATOM 868 C C . GLN A 1 113 ? -19.996 -2.684 3.720 1.00 76.50 113 GLN A C 1
ATOM 870 O O . GLN A 1 113 ? -20.548 -1.678 4.148 1.00 76.50 113 GLN A O 1
ATOM 875 N N . LEU A 1 114 ? -19.597 -3.657 4.544 1.00 72.56 114 LEU A N 1
ATOM 876 C CA . LEU A 1 114 ? -19.728 -3.552 6.000 1.00 72.56 114 LEU A CA 1
ATOM 877 C C . LEU A 1 114 ? -18.806 -2.476 6.581 1.00 72.56 114 LEU A C 1
ATOM 879 O O . LEU A 1 114 ? -19.239 -1.738 7.459 1.00 72.56 114 LEU A O 1
ATOM 883 N N . ARG A 1 115 ? -17.577 -2.337 6.065 1.00 71.56 115 ARG A N 1
ATOM 884 C CA . ARG A 1 115 ? -16.671 -1.238 6.434 1.00 71.56 115 ARG A CA 1
ATOM 885 C C . ARG A 1 115 ? -17.222 0.122 6.027 1.00 71.56 115 ARG A C 1
ATOM 887 O O . ARG A 1 115 ? -17.208 1.019 6.856 1.00 71.56 115 ARG A O 1
ATOM 894 N N . GLN A 1 116 ? -17.752 0.249 4.812 1.00 77.50 116 GLN A N 1
ATOM 895 C CA . GLN A 1 116 ? -18.405 1.478 4.357 1.00 77.50 116 GLN A CA 1
ATOM 896 C C . GLN A 1 116 ? -19.600 1.814 5.243 1.00 77.50 116 GLN A C 1
ATOM 898 O O . GLN A 1 116 ? -19.669 2.916 5.751 1.00 77.50 116 GLN A O 1
ATOM 903 N N . ARG A 1 117 ? -20.461 0.842 5.566 1.00 75.75 117 ARG A N 1
ATOM 904 C CA . ARG A 1 117 ? -21.586 1.060 6.491 1.00 75.75 117 ARG A CA 1
ATOM 905 C C . ARG A 1 117 ? -21.138 1.415 7.907 1.00 75.75 117 ARG A C 1
ATOM 907 O O . ARG A 1 117 ? -21.817 2.186 8.572 1.00 75.75 117 ARG A O 1
ATOM 914 N N . ALA A 1 118 ? -20.039 0.841 8.393 1.00 66.62 118 ALA A N 1
ATOM 915 C CA . ALA A 1 118 ? -19.471 1.198 9.689 1.00 66.62 118 ALA A CA 1
ATOM 916 C C . ALA A 1 118 ? -18.894 2.621 9.663 1.00 66.62 118 ALA A C 1
ATOM 918 O O . ALA A 1 118 ? -19.165 3.389 10.577 1.00 66.62 118 ALA A O 1
ATOM 919 N N . GLN A 1 119 ? -18.180 3.000 8.599 1.00 69.25 119 GLN A N 1
ATOM 920 C CA . GLN A 1 119 ? -17.717 4.373 8.385 1.00 69.25 119 GLN A CA 1
ATOM 921 C C . GLN A 1 119 ? -18.884 5.350 8.253 1.00 69.25 119 GLN A C 1
ATOM 923 O O . GLN A 1 119 ? -18.876 6.362 8.936 1.00 69.25 119 GLN A O 1
ATOM 928 N N . ASP A 1 120 ? -19.913 5.031 7.473 1.00 74.38 120 ASP A N 1
ATOM 929 C CA . ASP A 1 120 ? -21.107 5.863 7.314 1.00 74.38 120 ASP A CA 1
ATOM 930 C C . ASP A 1 120 ? -21.832 6.045 8.653 1.00 74.38 120 ASP A C 1
ATOM 932 O O . ASP A 1 120 ? -22.265 7.148 8.972 1.00 74.38 120 ASP A O 1
ATOM 936 N N . ARG A 1 121 ? -21.902 5.000 9.492 1.00 65.38 121 ARG A N 1
ATOM 937 C CA . ARG A 1 121 ? -22.465 5.086 10.852 1.00 65.38 121 ARG A CA 1
ATOM 938 C C . ARG A 1 121 ? -21.607 5.930 11.798 1.00 65.38 121 ARG A C 1
ATOM 940 O O . ARG A 1 121 ? -22.161 6.701 12.576 1.00 65.38 121 ARG A O 1
ATOM 947 N N . LEU A 1 122 ? -20.282 5.823 11.709 1.00 62.16 122 LEU A N 1
ATOM 948 C CA . LEU A 1 122 ? -19.350 6.665 12.470 1.00 62.16 122 LEU A CA 1
ATOM 949 C C . LEU A 1 122 ? -19.415 8.134 12.020 1.00 62.16 122 LEU A C 1
ATOM 951 O O . LEU A 1 122 ? -19.349 9.035 12.850 1.00 62.16 122 LEU A O 1
ATOM 955 N N . VAL A 1 123 ? -19.607 8.385 10.722 1.00 62.72 123 VAL A N 1
ATOM 956 C CA . VAL A 1 123 ? -19.821 9.727 10.157 1.00 62.72 123 VAL A CA 1
ATOM 957 C C . VAL A 1 123 ? -21.191 10.288 10.561 1.00 62.72 123 VAL A C 1
ATOM 959 O O . VAL A 1 123 ? -21.315 11.496 10.751 1.00 62.72 123 VAL A O 1
ATOM 962 N N . GLN A 1 124 ? -22.213 9.438 10.717 1.00 63.72 124 GLN A N 1
ATOM 963 C CA . GLN A 1 124 ? -23.590 9.873 10.980 1.00 63.72 124 GLN A CA 1
ATOM 964 C C . GLN A 1 124 ? -23.989 10.011 12.456 1.00 63.72 124 GLN A C 1
ATOM 966 O O . GLN A 1 124 ? -24.952 10.733 12.709 1.00 63.72 124 GLN A O 1
ATOM 971 N N . GLY A 1 125 ? -23.338 9.357 13.426 1.00 53.38 125 GLY A N 1
ATOM 972 C CA . GLY A 1 125 ? -23.927 9.279 14.778 1.00 53.38 125 GLY A CA 1
ATOM 973 C C . GLY A 1 125 ? -22.994 9.387 15.975 1.00 53.38 125 GLY A C 1
ATOM 974 O O . GLY A 1 125 ? -23.415 9.887 17.014 1.00 53.38 125 GLY A O 1
ATOM 975 N N . GLU A 1 126 ? -21.741 8.961 15.864 1.00 59.69 126 GLU A N 1
ATOM 976 C CA . GLU A 1 126 ? -20.877 8.840 17.037 1.00 59.69 126 GLU A CA 1
ATOM 977 C C . GLU A 1 126 ? -19.464 9.233 16.636 1.00 59.69 126 GLU A C 1
ATOM 979 O O . GLU A 1 126 ? -18.691 8.434 16.106 1.00 59.69 126 GLU A O 1
ATOM 984 N N . LYS A 1 127 ? -19.161 10.525 16.812 1.00 62.28 127 LYS A N 1
ATOM 985 C CA . LYS A 1 127 ? -17.825 11.055 16.564 1.00 62.28 127 LYS A CA 1
ATOM 986 C C . LYS A 1 127 ? -16.855 10.259 17.430 1.00 62.28 127 LYS A C 1
ATOM 988 O O . LYS A 1 127 ? -16.839 10.432 18.650 1.00 62.28 127 LYS A O 1
ATOM 993 N N . LEU A 1 128 ? -16.012 9.438 16.796 1.00 67.81 128 LEU A N 1
ATOM 994 C CA . LEU A 1 128 ? -14.714 9.134 17.389 1.00 67.81 128 LEU A CA 1
ATOM 995 C C . LEU A 1 128 ? -14.130 10.474 17.850 1.00 67.81 128 LEU A C 1
ATOM 997 O O . LEU A 1 128 ? -14.236 11.430 17.068 1.00 67.81 128 LEU A O 1
ATOM 1001 N N . PRO A 1 129 ? -13.568 10.595 19.068 1.00 76.69 129 PRO A N 1
ATOM 1002 C CA . PRO A 1 129 ? -12.933 11.836 19.479 1.00 76.69 129 PRO A CA 1
ATOM 1003 C C . PRO A 1 129 ? -12.016 12.257 18.337 1.00 76.69 129 PRO A C 1
ATOM 1005 O O . PRO A 1 129 ? -11.171 11.471 17.906 1.00 76.69 129 PRO A O 1
ATOM 1008 N N . GLU A 1 130 ? -12.260 13.445 17.774 1.00 79.19 130 GLU A N 1
ATOM 1009 C CA . GLU A 1 130 ? -11.652 13.869 16.502 1.00 79.19 130 GLU A CA 1
ATOM 1010 C C . GLU A 1 130 ? -10.116 13.753 16.554 1.00 79.19 130 GLU A C 1
ATOM 1012 O O . GLU A 1 130 ? -9.475 13.466 15.544 1.00 79.19 130 GLU A O 1
ATOM 1017 N N . GLY A 1 131 ? -9.539 13.840 17.760 1.00 84.06 131 GLY A N 1
ATOM 1018 C CA . GLY A 1 131 ? -8.120 13.620 18.032 1.00 84.06 131 GLY A CA 1
ATOM 1019 C C . GLY A 1 131 ? -7.578 12.210 17.754 1.00 84.06 131 GLY A C 1
ATOM 1020 O O . GLY A 1 131 ? -6.376 12.086 17.550 1.00 84.06 131 GLY A O 1
ATOM 1021 N N . LEU A 1 132 ? -8.405 11.157 17.708 1.00 84.56 132 LEU A N 1
ATOM 1022 C CA . LEU A 1 132 ? -7.955 9.773 17.473 1.00 84.56 132 LEU A CA 1
ATOM 1023 C C . LEU A 1 132 ? -8.217 9.291 16.037 1.00 84.56 132 LEU A C 1
ATOM 1025 O O . LEU A 1 132 ? -7.451 8.490 15.501 1.00 84.56 132 LEU A O 1
ATOM 1029 N N . ALA A 1 133 ? -9.258 9.813 15.381 1.00 85.25 133 ALA A N 1
ATOM 1030 C CA . ALA A 1 133 ? -9.604 9.434 14.009 1.00 85.25 133 ALA A CA 1
ATOM 1031 C C . ALA A 1 133 ? -8.555 9.904 12.986 1.00 85.25 133 ALA A C 1
ATOM 1033 O O . ALA A 1 133 ? -8.188 9.155 12.080 1.00 85.25 133 ALA A O 1
ATOM 1034 N N . VAL A 1 134 ? -8.052 11.134 13.138 1.00 86.75 134 VAL A N 1
ATOM 1035 C CA . VAL A 1 134 ? -7.040 11.715 12.241 1.00 86.75 134 VAL A CA 1
ATOM 1036 C C . VAL A 1 134 ? -5.734 10.904 12.228 1.00 86.75 134 VAL A C 1
ATOM 1038 O O . VAL A 1 134 ? -5.332 10.481 11.141 1.00 86.75 134 VAL A O 1
ATOM 1041 N N . PRO A 1 135 ? -5.077 10.618 13.372 1.00 88.00 135 PRO A N 1
ATOM 1042 C CA . PRO A 1 135 ? -3.825 9.861 13.366 1.00 88.00 135 PRO A CA 1
ATOM 1043 C C . PRO A 1 135 ? -4.012 8.398 12.946 1.00 88.00 135 PRO A C 1
ATOM 1045 O O . PRO A 1 135 ? -3.145 7.842 12.274 1.00 88.00 135 PRO A O 1
ATOM 1048 N N . MET A 1 136 ? -5.153 7.781 13.271 1.00 90.44 136 MET A N 1
ATOM 1049 C CA . MET A 1 136 ? -5.464 6.423 12.825 1.00 90.44 136 MET A CA 1
ATOM 1050 C C . MET A 1 136 ? -5.591 6.349 11.298 1.00 90.44 136 MET A C 1
ATOM 1052 O O . MET A 1 136 ? -4.989 5.471 10.681 1.00 90.44 136 MET A O 1
ATOM 1056 N N . ASN A 1 137 ? -6.320 7.283 10.678 1.00 87.44 137 ASN A N 1
ATOM 1057 C CA . ASN A 1 137 ? -6.430 7.347 9.219 1.00 87.44 137 ASN A CA 1
ATOM 1058 C C . ASN A 1 137 ? -5.065 7.612 8.571 1.00 87.44 137 ASN A C 1
ATOM 1060 O O . ASN A 1 137 ? -4.709 6.922 7.625 1.00 87.44 137 ASN A O 1
ATOM 1064 N N . ALA A 1 138 ? -4.260 8.522 9.127 1.00 87.19 138 ALA A N 1
ATOM 1065 C CA . ALA A 1 138 ? -2.910 8.778 8.627 1.00 87.19 138 ALA A CA 1
ATOM 1066 C C . ALA A 1 138 ? -2.006 7.530 8.689 1.00 87.19 138 ALA A C 1
ATOM 1068 O O . ALA A 1 138 ? -1.244 7.277 7.756 1.00 87.19 138 ALA A O 1
ATOM 1069 N N . ALA A 1 139 ? -2.107 6.720 9.750 1.00 87.19 139 ALA A N 1
ATOM 1070 C CA . ALA A 1 139 ? -1.356 5.470 9.872 1.00 87.19 139 ALA A CA 1
ATOM 1071 C C . ALA A 1 139 ? -1.795 4.418 8.838 1.00 87.19 139 ALA A C 1
ATOM 1073 O O . ALA A 1 139 ? -0.940 3.758 8.247 1.00 87.19 139 ALA A O 1
ATOM 1074 N N . VAL A 1 140 ? -3.105 4.290 8.587 1.00 88.44 140 VAL A N 1
ATOM 1075 C CA . VAL A 1 140 ? -3.640 3.429 7.515 1.00 88.44 140 VAL A CA 1
ATOM 1076 C C . VAL A 1 140 ? -3.122 3.890 6.155 1.00 88.44 140 VAL A C 1
ATOM 1078 O O . VAL A 1 140 ? -2.624 3.079 5.383 1.00 88.44 140 VAL A O 1
ATOM 1081 N N . ASP A 1 141 ? -3.170 5.192 5.886 1.00 87.25 141 ASP A N 1
ATOM 1082 C CA . ASP A 1 141 ? -2.743 5.760 4.608 1.00 87.25 141 ASP A CA 1
ATOM 1083 C C . ASP A 1 141 ? -1.250 5.548 4.350 1.00 87.25 141 ASP A C 1
ATOM 1085 O O . ASP A 1 141 ? -0.851 5.206 3.236 1.00 87.25 141 ASP A O 1
ATOM 1089 N N . ALA A 1 142 ? -0.426 5.734 5.384 1.00 85.19 142 ALA A N 1
ATOM 1090 C CA . ALA A 1 142 ? 1.009 5.493 5.320 1.00 85.19 142 ALA A CA 1
ATOM 1091 C C . ALA A 1 142 ? 1.323 4.009 5.086 1.00 85.19 142 ALA A C 1
ATOM 1093 O O . ALA A 1 142 ? 2.181 3.688 4.263 1.00 85.19 142 ALA A O 1
ATOM 1094 N N . MET A 1 143 ? 0.604 3.110 5.768 1.00 88.75 143 MET A N 1
ATOM 1095 C CA . MET A 1 143 ? 0.730 1.664 5.581 1.00 88.75 143 MET A CA 1
ATOM 1096 C C . MET A 1 143 ? 0.372 1.258 4.146 1.00 88.75 143 MET A C 1
ATOM 1098 O O . MET A 1 143 ? 1.156 0.565 3.497 1.00 88.75 143 MET A O 1
ATOM 1102 N N . ASP A 1 144 ? -0.766 1.731 3.633 1.00 85.81 144 ASP A N 1
ATOM 1103 C CA . ASP A 1 144 ? -1.224 1.433 2.274 1.00 85.81 144 ASP A CA 1
ATOM 1104 C C . ASP A 1 144 ? -0.228 1.962 1.231 1.00 85.81 144 ASP A C 1
ATOM 1106 O O . ASP A 1 144 ? 0.191 1.218 0.345 1.00 85.81 144 ASP A O 1
ATOM 1110 N N . ALA A 1 145 ? 0.223 3.215 1.360 1.00 86.31 145 ALA A N 1
ATOM 1111 C CA . ALA A 1 145 ? 1.219 3.790 0.457 1.00 86.31 145 ALA A CA 1
ATOM 1112 C C . ALA A 1 145 ? 2.529 2.985 0.466 1.00 86.31 145 ALA A C 1
ATOM 1114 O O . ALA A 1 145 ? 3.037 2.614 -0.595 1.00 86.31 145 ALA A O 1
ATOM 1115 N N . ALA A 1 146 ? 3.058 2.661 1.650 1.00 88.19 146 ALA A N 1
ATOM 1116 C CA . ALA A 1 146 ? 4.293 1.894 1.793 1.00 88.19 146 ALA A CA 1
ATOM 1117 C C . ALA A 1 146 ? 4.180 0.490 1.175 1.00 88.19 146 ALA A C 1
ATOM 1119 O O . ALA A 1 146 ? 5.099 0.049 0.483 1.00 88.19 146 ALA A O 1
ATOM 1120 N N . ALA A 1 147 ? 3.045 -0.190 1.353 1.00 87.38 147 ALA A N 1
ATOM 1121 C CA . ALA A 1 147 ? 2.793 -1.490 0.739 1.00 87.38 147 ALA A CA 1
ATOM 1122 C C . ALA A 1 147 ? 2.774 -1.414 -0.800 1.00 87.38 147 ALA A C 1
ATOM 1124 O O . ALA A 1 147 ? 3.341 -2.278 -1.473 1.00 87.38 147 ALA A O 1
ATOM 1125 N N . ILE A 1 148 ? 2.177 -0.362 -1.370 1.00 88.12 148 ILE A N 1
ATOM 1126 C CA . ILE A 1 148 ? 2.112 -0.160 -2.826 1.00 88.12 148 ILE A CA 1
ATOM 1127 C C . ILE A 1 148 ? 3.496 0.114 -3.404 1.00 88.12 148 ILE A C 1
ATOM 1129 O O . ILE A 1 148 ? 3.873 -0.506 -4.401 1.00 88.12 148 ILE A O 1
ATOM 1133 N N . PHE A 1 149 ? 4.268 1.008 -2.783 1.00 88.06 149 PHE A N 1
ATOM 1134 C CA . PHE A 1 149 ? 5.644 1.269 -3.202 1.00 88.06 149 PHE A CA 1
ATOM 1135 C C . PHE A 1 149 ? 6.509 0.018 -3.087 1.00 88.06 149 PHE A C 1
ATOM 1137 O O . PHE A 1 149 ? 7.256 -0.280 -4.014 1.00 88.06 149 PHE A O 1
ATOM 1144 N N . CYS A 1 150 ? 6.359 -0.757 -2.009 1.00 92.88 150 CYS A N 1
ATOM 1145 C CA . CYS A 1 150 ? 7.054 -2.031 -1.852 1.00 92.88 150 CYS A CA 1
ATOM 1146 C C . CYS A 1 150 ? 6.774 -2.964 -3.037 1.00 92.88 150 CYS A C 1
ATOM 1148 O O . CYS A 1 150 ? 7.710 -3.441 -3.671 1.00 92.88 150 CYS A O 1
ATOM 1150 N N . LEU A 1 151 ? 5.502 -3.197 -3.373 1.00 90.44 151 LEU A N 1
ATOM 1151 C CA . LEU A 1 151 ? 5.139 -4.068 -4.492 1.00 90.44 151 LEU A CA 1
ATOM 1152 C C . LEU A 1 151 ? 5.662 -3.528 -5.830 1.00 90.44 151 LEU A C 1
ATOM 1154 O O . LEU A 1 151 ? 6.202 -4.279 -6.636 1.00 90.44 151 LEU A O 1
ATOM 1158 N N . THR A 1 152 ? 5.530 -2.222 -6.046 1.00 90.31 152 THR A N 1
ATOM 1159 C CA . THR A 1 152 ? 5.974 -1.547 -7.270 1.00 90.31 152 THR A CA 1
ATOM 1160 C C . THR A 1 152 ? 7.477 -1.707 -7.467 1.00 90.31 152 THR A C 1
ATOM 11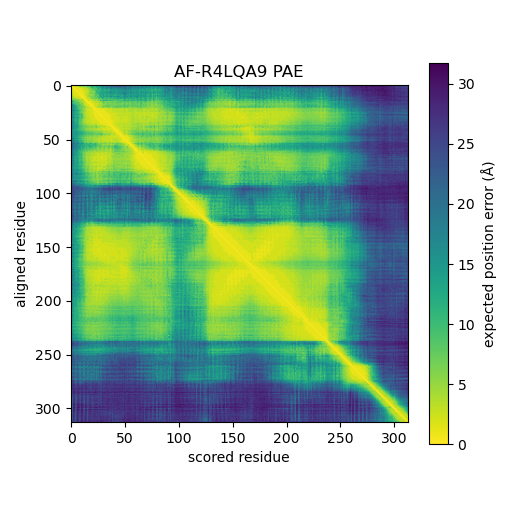62 O O . THR A 1 152 ? 7.912 -2.143 -8.529 1.00 90.31 152 THR A O 1
ATOM 1165 N N . PHE A 1 153 ? 8.274 -1.411 -6.439 1.00 94.00 153 PHE A N 1
ATOM 1166 C CA . PHE A 1 153 ? 9.724 -1.551 -6.498 1.00 94.00 153 PHE A CA 1
ATOM 1167 C C . PHE A 1 153 ? 10.158 -3.011 -6.611 1.00 94.00 153 PHE A C 1
ATOM 1169 O O . PHE A 1 153 ? 11.088 -3.292 -7.359 1.00 94.00 153 PHE A O 1
ATOM 1176 N N . ALA A 1 154 ? 9.463 -3.950 -5.962 1.00 94.00 154 ALA A N 1
ATOM 1177 C CA . ALA A 1 154 ? 9.716 -5.377 -6.149 1.00 94.00 154 ALA A CA 1
ATOM 1178 C C . ALA A 1 154 ? 9.492 -5.805 -7.610 1.00 94.00 154 ALA A C 1
ATOM 1180 O O . ALA A 1 154 ? 10.347 -6.463 -8.200 1.00 94.00 154 ALA A O 1
ATOM 1181 N N . CYS A 1 155 ? 8.381 -5.389 -8.227 1.00 92.19 155 CYS A N 1
ATOM 1182 C CA . CYS A 1 155 ? 8.116 -5.657 -9.640 1.00 92.19 155 CYS A CA 1
ATOM 1183 C C . CYS A 1 155 ? 9.159 -4.995 -10.550 1.00 92.19 155 CYS A C 1
ATOM 1185 O O . CYS A 1 155 ? 9.695 -5.661 -11.434 1.00 92.19 155 CYS A O 1
ATOM 1187 N N . SER A 1 156 ? 9.497 -3.723 -10.316 1.00 94.62 156 SER A N 1
ATOM 1188 C CA . SER A 1 156 ? 10.542 -3.024 -11.071 1.00 94.62 156 SER A CA 1
ATOM 1189 C C . SER A 1 156 ? 11.907 -3.698 -10.930 1.00 94.62 156 SER A C 1
ATOM 1191 O O . SER A 1 156 ? 12.617 -3.808 -11.926 1.00 94.62 156 SER A O 1
ATOM 1193 N N . ALA A 1 157 ? 12.268 -4.202 -9.745 1.00 96.56 157 ALA A N 1
ATOM 1194 C CA . ALA A 1 157 ? 13.504 -4.953 -9.524 1.00 96.56 157 ALA A CA 1
ATOM 1195 C C . ALA A 1 157 ? 13.542 -6.244 -10.353 1.00 96.56 157 ALA A C 1
ATOM 1197 O O . ALA A 1 157 ? 14.551 -6.532 -10.986 1.00 96.56 157 ALA A O 1
ATOM 1198 N N . VAL A 1 158 ? 12.435 -6.995 -10.408 1.00 95.88 158 VAL A N 1
ATOM 1199 C CA . VAL A 1 158 ? 12.339 -8.205 -11.242 1.00 95.88 158 VAL A CA 1
ATOM 1200 C C . VAL A 1 158 ? 12.444 -7.852 -12.726 1.00 95.88 158 VAL A C 1
ATOM 1202 O O . VAL A 1 158 ? 13.229 -8.464 -13.443 1.00 95.88 158 VAL A O 1
ATOM 1205 N N . ILE A 1 159 ? 11.700 -6.842 -13.187 1.00 94.50 159 ILE A N 1
ATOM 1206 C CA . ILE A 1 159 ? 11.692 -6.424 -14.597 1.00 94.50 159 ILE A CA 1
ATOM 1207 C C . ILE A 1 159 ? 13.082 -5.950 -15.027 1.00 94.50 159 ILE A C 1
ATOM 1209 O O . ILE A 1 159 ? 13.591 -6.394 -16.052 1.00 94.50 159 ILE A O 1
ATOM 1213 N N . THR A 1 160 ? 13.713 -5.081 -14.235 1.00 94.50 160 THR A N 1
ATOM 1214 C CA . THR A 1 160 ? 15.062 -4.572 -14.529 1.00 94.50 160 THR A CA 1
ATOM 1215 C C . THR A 1 160 ? 16.136 -5.638 -14.359 1.00 94.50 160 THR A C 1
ATOM 1217 O O . THR A 1 160 ? 17.100 -5.632 -15.110 1.00 94.50 160 THR A O 1
ATOM 1220 N N . GLY A 1 161 ? 15.963 -6.592 -13.442 1.00 95.62 161 GLY A N 1
ATOM 1221 C CA . GLY A 1 161 ? 16.870 -7.728 -13.282 1.00 95.62 161 GLY A CA 1
ATOM 1222 C C . GLY A 1 161 ? 16.850 -8.661 -14.489 1.00 95.62 161 GLY A C 1
ATOM 1223 O O . GLY A 1 161 ? 17.902 -9.094 -14.943 1.00 95.62 161 GLY A O 1
ATOM 1224 N N . VAL A 1 162 ? 15.666 -8.917 -15.052 1.00 95.06 162 VAL A N 1
ATOM 1225 C CA . VAL A 1 162 ? 15.532 -9.664 -16.310 1.00 95.06 162 VAL A CA 1
ATOM 1226 C C . VAL A 1 162 ? 16.083 -8.854 -17.487 1.00 95.06 162 VAL A C 1
ATOM 1228 O O . VAL A 1 162 ? 16.778 -9.415 -18.326 1.00 95.06 162 VAL A O 1
ATOM 1231 N N . ALA A 1 163 ? 15.804 -7.548 -17.545 1.00 94.06 163 ALA A N 1
ATOM 1232 C CA . ALA A 1 163 ? 16.238 -6.683 -18.644 1.00 94.06 163 ALA A CA 1
ATOM 1233 C C . ALA A 1 163 ? 17.758 -6.448 -18.681 1.00 94.06 163 ALA A C 1
ATOM 1235 O O . ALA A 1 163 ? 18.323 -6.358 -19.759 1.00 94.06 163 ALA A O 1
ATOM 1236 N N . PHE A 1 164 ? 18.418 -6.341 -17.524 1.00 94.56 164 PHE A N 1
ATOM 1237 C CA . PHE A 1 164 ? 19.845 -6.004 -17.419 1.00 94.56 164 PHE A CA 1
ATOM 1238 C C . PHE A 1 164 ? 20.705 -7.169 -16.923 1.00 94.56 164 PHE A C 1
ATOM 1240 O O . PHE A 1 164 ? 21.856 -6.968 -16.547 1.00 94.56 164 PHE A O 1
ATOM 1247 N N . GLY A 1 165 ? 20.171 -8.394 -16.902 1.00 94.12 165 GLY A N 1
ATOM 1248 C CA . GLY A 1 165 ? 20.866 -9.562 -16.349 1.00 94.12 165 GLY A CA 1
ATOM 1249 C C . GLY A 1 165 ? 22.203 -9.879 -17.027 1.00 94.12 165 GLY A C 1
ATOM 1250 O O . GLY A 1 165 ? 23.083 -10.452 -16.391 1.00 94.12 165 GLY A O 1
ATOM 1251 N N . ASN A 1 166 ? 22.368 -9.467 -18.288 1.00 93.12 166 ASN A N 1
ATOM 1252 C CA . ASN A 1 166 ? 23.598 -9.658 -19.058 1.00 93.12 166 ASN A CA 1
ATOM 1253 C C . ASN A 1 166 ? 24.551 -8.448 -18.998 1.00 93.12 166 ASN A C 1
ATOM 1255 O O . ASN A 1 166 ? 25.710 -8.580 -19.381 1.00 93.12 166 ASN A O 1
ATOM 1259 N N . ASP A 1 167 ? 24.095 -7.289 -18.509 1.00 93.69 167 ASP A N 1
ATOM 1260 C CA . ASP A 1 167 ? 24.854 -6.036 -18.512 1.00 93.69 167 ASP A CA 1
ATOM 1261 C C . ASP A 1 167 ? 25.348 -5.698 -17.100 1.00 93.69 167 ASP A C 1
ATOM 1263 O O . ASP A 1 167 ? 24.679 -5.016 -16.317 1.00 93.69 167 ASP A O 1
ATOM 1267 N N . THR A 1 168 ? 26.567 -6.137 -16.770 1.00 93.50 168 THR A N 1
ATOM 1268 C CA . THR A 1 168 ? 27.171 -5.961 -15.434 1.00 93.50 168 THR A CA 1
ATOM 1269 C C . THR A 1 168 ? 27.173 -4.502 -14.960 1.00 93.50 168 THR A C 1
ATOM 1271 O O . THR A 1 168 ? 26.975 -4.236 -13.774 1.00 93.50 168 THR A O 1
ATOM 1274 N N . ALA A 1 169 ? 27.336 -3.545 -15.880 1.00 94.44 169 ALA A N 1
ATOM 1275 C CA . ALA A 1 169 ? 27.341 -2.112 -15.580 1.00 94.44 169 ALA A CA 1
ATOM 1276 C C . ALA A 1 169 ? 25.990 -1.581 -15.057 1.00 94.44 169 ALA A C 1
ATOM 1278 O O . ALA A 1 169 ? 25.960 -0.567 -14.359 1.00 94.44 169 ALA A O 1
ATOM 1279 N N . LEU A 1 170 ? 24.879 -2.259 -15.365 1.00 95.62 170 LEU A N 1
ATOM 1280 C CA . LEU A 1 170 ? 23.520 -1.854 -14.992 1.00 95.62 170 LEU A CA 1
ATOM 1281 C C . LEU A 1 170 ? 22.895 -2.740 -13.905 1.00 95.62 170 LEU A C 1
ATOM 1283 O O . LEU A 1 170 ? 21.808 -2.424 -13.419 1.00 95.62 170 LEU A O 1
ATOM 1287 N N . LEU A 1 171 ? 23.588 -3.786 -13.439 1.00 95.25 171 LEU A N 1
ATOM 1288 C CA . LEU A 1 171 ? 23.101 -4.675 -12.372 1.00 95.25 171 LEU A CA 1
ATOM 1289 C C . LEU A 1 171 ? 22.823 -3.959 -11.040 1.00 95.25 171 LEU A C 1
ATOM 1291 O O . LEU A 1 171 ? 22.074 -4.469 -10.209 1.00 95.25 171 LEU A O 1
ATOM 1295 N N . TRP A 1 172 ? 23.364 -2.759 -10.818 1.00 95.81 172 TRP A N 1
ATOM 1296 C CA . TRP A 1 172 ? 23.041 -1.972 -9.626 1.00 95.81 172 TRP A CA 1
ATOM 1297 C C . TRP A 1 172 ? 21.593 -1.449 -9.626 1.00 95.81 172 TRP A C 1
ATOM 1299 O O . TRP A 1 172 ? 21.042 -1.214 -8.552 1.00 95.81 172 TRP A O 1
ATOM 1309 N N . VAL A 1 173 ? 20.949 -1.297 -10.792 1.00 95.31 173 VAL A N 1
ATOM 1310 C CA . VAL A 1 173 ? 19.565 -0.800 -10.918 1.00 95.31 173 VAL A CA 1
ATOM 1311 C C . VAL A 1 173 ? 18.547 -1.737 -10.248 1.00 95.31 173 VAL A C 1
ATOM 1313 O O . VAL A 1 173 ? 17.807 -1.267 -9.375 1.00 95.31 173 VAL A O 1
ATOM 1316 N N . PRO A 1 174 ? 18.490 -3.049 -10.564 1.00 96.25 174 PRO A N 1
ATOM 1317 C CA . PRO A 1 174 ? 17.599 -3.968 -9.857 1.00 96.25 174 PRO A CA 1
ATOM 1318 C C . PRO A 1 174 ? 17.941 -4.086 -8.367 1.00 96.25 174 PRO A C 1
ATOM 1320 O O . PRO A 1 174 ? 17.029 -4.213 -7.549 1.00 96.25 174 PRO A O 1
ATOM 1323 N N . ILE A 1 175 ? 19.223 -3.976 -7.992 1.00 96.50 175 ILE A N 1
ATOM 1324 C CA . ILE A 1 175 ? 19.648 -3.954 -6.583 1.00 96.50 175 ILE A CA 1
ATOM 1325 C C . ILE A 1 175 ? 19.063 -2.730 -5.867 1.00 96.50 175 ILE A C 1
ATOM 1327 O O . ILE A 1 175 ? 18.490 -2.873 -4.787 1.00 96.50 175 ILE A O 1
ATOM 1331 N N . LEU A 1 176 ? 19.137 -1.540 -6.471 1.00 95.75 176 LEU A N 1
ATOM 1332 C CA . LEU A 1 176 ? 18.556 -0.322 -5.910 1.00 95.75 176 LEU A CA 1
ATOM 1333 C C . LEU A 1 176 ? 17.042 -0.471 -5.703 1.00 95.75 176 LEU A C 1
ATOM 1335 O O . LEU A 1 176 ? 16.541 -0.168 -4.619 1.00 95.75 176 LEU A O 1
ATOM 1339 N N . PHE A 1 177 ? 16.313 -0.980 -6.701 1.00 96.06 177 PHE A N 1
ATOM 1340 C CA . PHE A 1 177 ? 14.875 -1.226 -6.564 1.00 96.06 177 PHE A CA 1
ATOM 1341 C C . PHE A 1 177 ? 14.558 -2.262 -5.476 1.00 96.06 177 PHE A C 1
ATOM 1343 O O . PHE A 1 177 ? 13.622 -2.062 -4.701 1.00 96.06 177 PHE A O 1
ATOM 1350 N N . ALA A 1 178 ? 15.353 -3.326 -5.348 1.00 96.56 178 ALA A N 1
ATOM 1351 C CA . ALA A 1 178 ? 15.188 -4.305 -4.275 1.00 96.56 178 ALA A CA 1
ATOM 1352 C C . ALA A 1 178 ? 15.409 -3.676 -2.886 1.00 96.56 178 ALA A C 1
ATOM 1354 O O . ALA A 1 178 ? 14.619 -3.905 -1.968 1.00 96.56 178 ALA A O 1
ATOM 1355 N N . VAL A 1 179 ? 16.428 -2.824 -2.730 1.00 94.56 179 VAL A N 1
ATOM 1356 C CA . VAL A 1 179 ? 16.690 -2.093 -1.478 1.00 94.56 179 VAL A CA 1
ATOM 1357 C C . VAL A 1 179 ? 15.542 -1.137 -1.141 1.00 94.56 179 VAL A C 1
ATOM 1359 O O . VAL A 1 179 ? 15.066 -1.135 -0.003 1.00 94.56 179 VAL A O 1
ATOM 1362 N N . LEU A 1 180 ? 15.043 -0.371 -2.117 1.00 92.75 180 LEU A N 1
ATOM 1363 C CA . LEU A 1 180 ? 13.883 0.509 -1.932 1.00 92.75 180 LEU A CA 1
ATOM 1364 C C . LEU A 1 180 ? 12.625 -0.284 -1.553 1.00 92.75 180 LEU A C 1
ATOM 1366 O O . LEU A 1 180 ? 11.899 0.113 -0.641 1.00 92.75 180 LEU A O 1
ATOM 1370 N N . SER A 1 181 ? 12.400 -1.442 -2.178 1.00 94.00 181 SER A N 1
ATOM 1371 C CA . SER A 1 181 ? 11.311 -2.349 -1.807 1.00 94.00 181 SER A CA 1
ATOM 1372 C C . SER A 1 181 ? 11.412 -2.784 -0.343 1.00 94.00 181 SER A C 1
ATOM 1374 O O . SER A 1 181 ? 10.411 -2.755 0.373 1.00 94.00 181 SER A O 1
ATOM 1376 N N . LEU A 1 182 ? 12.602 -3.166 0.130 1.00 92.75 182 LEU A N 1
ATOM 1377 C CA . LEU A 1 182 ? 12.817 -3.562 1.526 1.00 92.75 182 LEU A CA 1
ATOM 1378 C C . LEU A 1 182 ? 12.596 -2.395 2.497 1.00 92.75 182 LEU A C 1
ATOM 1380 O O . LEU A 1 182 ? 12.001 -2.587 3.560 1.00 92.75 182 LEU A O 1
ATOM 1384 N N . ALA A 1 183 ? 13.029 -1.187 2.132 1.00 90.75 183 ALA A N 1
ATOM 1385 C CA . ALA A 1 183 ? 12.784 0.017 2.921 1.00 90.75 183 ALA A CA 1
ATOM 1386 C C . ALA A 1 183 ? 11.277 0.300 3.061 1.00 90.75 183 ALA A C 1
ATOM 1388 O O . ALA A 1 183 ? 10.789 0.507 4.174 1.00 90.75 183 ALA A O 1
ATOM 1389 N N . CYS A 1 184 ? 10.520 0.220 1.963 1.00 89.12 184 CYS A N 1
ATOM 1390 C CA . CYS A 1 184 ? 9.065 0.374 1.976 1.00 89.12 184 CYS A CA 1
ATOM 1391 C C . CYS A 1 184 ? 8.363 -0.731 2.778 1.00 89.12 184 CYS A C 1
ATOM 1393 O O . CYS A 1 184 ? 7.438 -0.442 3.535 1.00 89.12 184 CYS A O 1
ATOM 1395 N N . CYS A 1 185 ? 8.833 -1.978 2.688 1.00 90.19 185 CYS A N 1
ATOM 1396 C CA . CYS A 1 185 ? 8.329 -3.082 3.507 1.00 90.19 185 CYS A CA 1
ATOM 1397 C C . CYS A 1 185 ? 8.484 -2.786 5.008 1.00 90.19 185 CYS A C 1
ATOM 1399 O O . CYS A 1 185 ? 7.525 -2.897 5.774 1.00 90.19 185 CYS A O 1
ATOM 1401 N N . ARG A 1 186 ? 9.665 -2.312 5.432 1.00 88.00 186 ARG A N 1
ATOM 1402 C CA . ARG A 1 186 ? 9.900 -1.893 6.825 1.00 88.00 186 ARG A CA 1
ATOM 1403 C C . ARG A 1 186 ? 8.998 -0.732 7.237 1.00 88.00 186 ARG A C 1
ATOM 1405 O O . ARG A 1 186 ? 8.435 -0.776 8.328 1.00 88.00 186 ARG A O 1
ATOM 1412 N N . GLY A 1 187 ? 8.818 0.258 6.361 1.00 83.12 187 GLY A N 1
ATOM 1413 C CA . GLY A 1 187 ? 7.876 1.358 6.576 1.00 83.12 187 GLY A CA 1
ATOM 1414 C C . GLY A 1 187 ? 6.453 0.856 6.832 1.00 83.12 187 GLY A C 1
ATOM 1415 O O . GLY A 1 187 ? 5.838 1.240 7.823 1.00 83.12 187 GLY A O 1
ATOM 1416 N N . SER A 1 188 ? 5.973 -0.086 6.015 1.00 88.38 188 SER A N 1
ATOM 1417 C CA . SER A 1 188 ? 4.650 -0.698 6.185 1.00 88.38 188 SER A CA 1
ATOM 1418 C C . SER A 1 188 ? 4.505 -1.421 7.527 1.00 88.38 188 SER A C 1
ATOM 1420 O O . SER A 1 188 ? 3.454 -1.318 8.157 1.00 88.38 188 SER A O 1
ATOM 1422 N N . ILE A 1 189 ? 5.539 -2.138 7.982 1.00 86.50 189 ILE A N 1
ATOM 1423 C CA . ILE A 1 189 ? 5.520 -2.830 9.280 1.00 86.50 189 ILE A CA 1
ATOM 1424 C C . ILE A 1 189 ? 5.423 -1.813 10.426 1.00 86.50 189 ILE A C 1
ATOM 1426 O O . ILE A 1 189 ? 4.605 -1.990 11.327 1.00 86.50 189 ILE A O 1
ATOM 1430 N N . ILE A 1 190 ? 6.205 -0.730 10.381 1.00 86.94 190 ILE A N 1
ATOM 1431 C CA . ILE A 1 190 ? 6.177 0.331 11.402 1.00 86.94 190 ILE A CA 1
ATOM 1432 C C . ILE A 1 190 ? 4.807 1.026 11.433 1.00 86.94 190 ILE A C 1
ATOM 1434 O O . ILE A 1 190 ? 4.241 1.243 12.503 1.00 86.94 190 ILE A O 1
ATOM 1438 N N . SER A 1 191 ? 4.220 1.339 10.277 1.00 87.69 191 SER A N 1
ATOM 1439 C CA . SER A 1 191 ? 2.875 1.925 10.229 1.00 87.69 191 SER A CA 1
ATOM 1440 C C . SER A 1 191 ? 1.810 0.972 10.782 1.00 87.69 191 SER A C 1
ATOM 1442 O O . SER A 1 191 ? 0.905 1.413 11.492 1.00 87.69 191 SER A O 1
ATOM 1444 N N . ALA A 1 192 ? 1.939 -0.336 10.535 1.00 88.38 192 ALA A N 1
ATOM 1445 C CA . ALA A 1 192 ? 1.031 -1.341 11.082 1.00 88.38 192 ALA A CA 1
ATOM 1446 C C . ALA A 1 192 ? 1.119 -1.449 12.617 1.00 88.38 192 ALA A C 1
ATOM 1448 O O . ALA A 1 192 ? 0.089 -1.607 13.278 1.00 88.38 192 ALA A O 1
ATOM 1449 N N . THR A 1 193 ? 2.313 -1.328 13.213 1.00 89.81 193 THR A N 1
ATOM 1450 C CA . THR A 1 193 ? 2.448 -1.336 14.682 1.00 89.81 193 THR A CA 1
ATOM 1451 C C . THR A 1 193 ? 1.839 -0.089 15.318 1.00 89.81 193 THR A C 1
ATOM 1453 O O . THR A 1 193 ? 1.137 -0.204 16.322 1.00 89.81 193 THR A O 1
ATOM 1456 N N . ILE A 1 194 ? 2.023 1.084 14.708 1.00 88.81 194 ILE A N 1
ATOM 1457 C CA . ILE A 1 194 ? 1.388 2.336 15.145 1.00 88.81 194 ILE A CA 1
ATOM 1458 C C . ILE A 1 194 ? -0.141 2.222 15.067 1.00 88.81 194 ILE A C 1
ATOM 1460 O O . ILE A 1 194 ? -0.845 2.546 16.026 1.00 88.81 194 ILE A O 1
ATOM 1464 N N . LEU A 1 195 ? -0.662 1.704 13.951 1.00 91.06 195 LEU A N 1
ATOM 1465 C CA . LEU A 1 195 ? -2.095 1.483 13.769 1.00 91.06 195 LEU A CA 1
ATOM 1466 C C . LEU A 1 195 ? -2.667 0.545 14.839 1.00 91.06 195 LEU A C 1
ATOM 1468 O O . LEU A 1 195 ? -3.744 0.808 15.373 1.00 91.06 195 LEU A O 1
ATOM 1472 N N . ARG A 1 196 ? -1.936 -0.518 15.192 1.00 91.69 196 ARG A N 1
ATOM 1473 C CA . ARG A 1 196 ? -2.325 -1.445 16.262 1.00 91.69 196 ARG A CA 1
ATOM 1474 C C . ARG A 1 196 ? -2.460 -0.733 17.611 1.00 91.69 196 ARG A C 1
ATOM 1476 O O . ARG A 1 196 ? -3.434 -0.978 18.319 1.00 91.69 196 ARG A O 1
ATOM 1483 N N . SER A 1 197 ? -1.537 0.166 17.955 1.00 90.44 197 SER A N 1
ATOM 1484 C CA . SER A 1 197 ? -1.620 0.960 19.190 1.00 90.44 197 SER A CA 1
ATOM 1485 C C . SER A 1 197 ? -2.866 1.850 19.217 1.00 90.44 197 SER A C 1
ATOM 1487 O O . SER A 1 197 ? -3.560 1.900 20.232 1.00 90.44 197 SER A O 1
ATOM 1489 N N . TYR A 1 198 ? -3.212 2.488 18.092 1.00 89.88 198 TYR A N 1
ATOM 1490 C CA . TYR A 1 198 ? -4.446 3.276 17.991 1.00 89.88 198 TYR A CA 1
ATOM 1491 C C . TYR A 1 198 ? -5.706 2.418 18.090 1.00 89.88 198 TYR A C 1
ATOM 1493 O O . TYR A 1 198 ? -6.668 2.826 18.734 1.00 89.88 198 TYR A O 1
ATOM 1501 N N . GLN A 1 199 ? -5.703 1.222 17.500 1.00 88.88 199 GLN A N 1
ATOM 1502 C CA . GLN A 1 199 ? -6.823 0.288 17.616 1.00 88.88 199 GLN A CA 1
ATOM 1503 C C . GLN A 1 199 ? -7.029 -0.184 19.056 1.00 88.88 199 GLN A C 1
ATOM 1505 O O . GLN A 1 199 ? -8.173 -0.260 19.494 1.00 88.88 199 GLN A O 1
ATOM 1510 N N . PHE A 1 200 ? -5.955 -0.449 19.808 1.00 89.31 200 PHE A N 1
ATOM 1511 C CA . PHE A 1 200 ? -6.069 -0.785 21.228 1.00 89.31 200 PHE A CA 1
ATOM 1512 C C . PHE A 1 200 ? -6.601 0.380 22.057 1.00 89.31 200 PHE A C 1
ATOM 1514 O O . PHE A 1 200 ? -7.520 0.175 22.841 1.00 89.31 200 PHE A O 1
ATOM 1521 N N . ALA A 1 201 ? -6.089 1.596 21.847 1.00 88.56 201 ALA A N 1
ATOM 1522 C CA . ALA A 1 201 ? -6.583 2.780 22.547 1.00 88.56 201 ALA A CA 1
ATOM 1523 C C . ALA A 1 201 ? -8.064 3.053 22.237 1.00 88.56 201 ALA A C 1
ATOM 1525 O O . ALA A 1 201 ? -8.845 3.351 23.136 1.00 88.56 201 ALA A O 1
ATOM 1526 N N . ALA A 1 202 ? -8.469 2.906 20.971 1.00 87.50 202 ALA A N 1
ATOM 1527 C CA . ALA A 1 202 ? -9.867 3.014 20.576 1.00 87.50 202 ALA A CA 1
ATOM 1528 C C . ALA A 1 202 ? -10.718 1.923 21.237 1.00 87.50 202 ALA A C 1
ATOM 1530 O O . ALA A 1 202 ? -11.774 2.219 21.786 1.00 87.50 202 ALA A O 1
ATOM 1531 N N . PHE A 1 203 ? -10.264 0.668 21.213 1.00 88.50 203 PHE A N 1
ATOM 1532 C CA . PHE A 1 203 ? -10.992 -0.433 21.835 1.00 88.50 203 PHE A CA 1
ATOM 1533 C C . PHE A 1 203 ? -11.176 -0.209 23.336 1.00 88.50 203 PHE A C 1
ATOM 1535 O O . PHE A 1 203 ? -12.281 -0.393 23.828 1.00 88.50 203 PHE A O 1
ATOM 1542 N N . ASP A 1 204 ? -10.135 0.237 24.037 1.00 88.00 204 ASP A N 1
ATOM 1543 C CA . ASP A 1 204 ? -10.187 0.516 25.473 1.00 88.00 204 ASP A CA 1
ATOM 1544 C C . ASP A 1 204 ? -11.179 1.646 25.794 1.00 88.00 204 ASP A C 1
ATOM 1546 O O . ASP A 1 204 ? -12.042 1.499 26.660 1.00 88.00 204 ASP A O 1
ATOM 1550 N N . LEU A 1 205 ? -11.153 2.726 25.001 1.00 87.31 205 LEU A N 1
ATOM 1551 C CA . LEU A 1 205 ? -12.074 3.856 25.151 1.00 87.31 205 LEU A CA 1
ATOM 1552 C C . LEU A 1 205 ? -13.543 3.461 24.913 1.00 87.31 205 LEU A C 1
ATOM 1554 O O . LEU A 1 205 ? -14.441 3.963 25.588 1.00 87.31 205 LEU A O 1
ATOM 1558 N N . TYR A 1 206 ? -13.794 2.570 23.950 1.00 87.06 206 TYR A N 1
ATOM 1559 C CA . TYR A 1 206 ? -15.141 2.185 23.514 1.00 87.06 206 TYR A CA 1
ATOM 1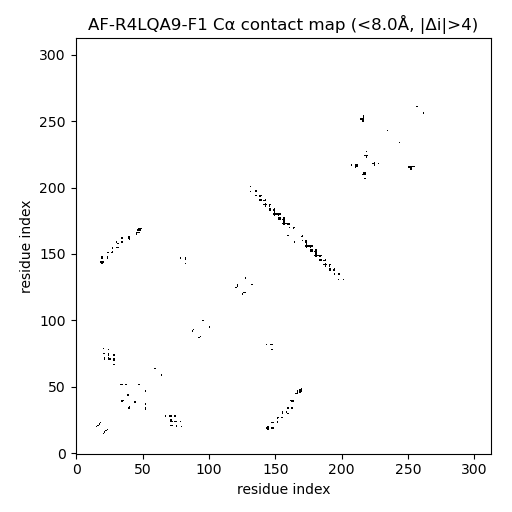560 C C . TYR A 1 206 ? -15.635 0.855 24.082 1.00 87.06 206 TYR A C 1
ATOM 1562 O O . TYR A 1 206 ? -16.762 0.448 23.791 1.00 87.06 206 TYR A O 1
ATOM 1570 N N . ARG A 1 207 ? -14.838 0.175 24.908 1.00 89.50 207 ARG A N 1
ATOM 1571 C CA . ARG A 1 207 ? -15.124 -1.174 25.411 1.00 89.50 207 ARG A CA 1
ATOM 1572 C C . ARG A 1 207 ? -16.505 -1.281 26.059 1.00 89.50 207 ARG A C 1
ATOM 1574 O O . ARG A 1 207 ? -17.282 -2.170 25.714 1.00 89.50 207 ARG A O 1
ATOM 1581 N N . PHE A 1 208 ? -16.842 -0.350 26.951 1.00 88.25 208 PHE A N 1
ATOM 1582 C CA . PHE A 1 208 ? -18.125 -0.354 27.660 1.00 8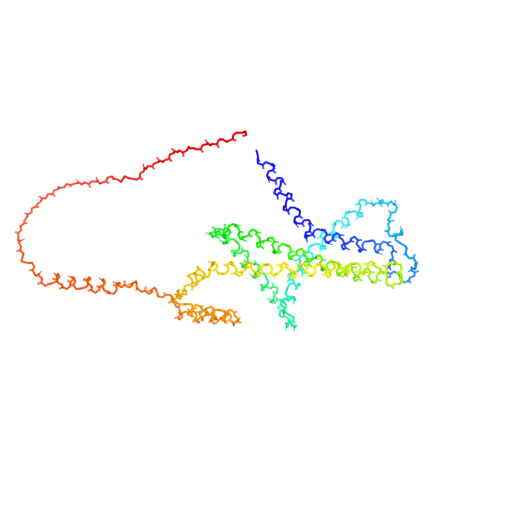8.25 208 PHE A CA 1
ATOM 1583 C C . PHE A 1 208 ? -19.314 -0.040 26.749 1.00 88.25 208 PHE A C 1
ATOM 1585 O O . PHE A 1 208 ? -20.354 -0.693 26.851 1.00 88.25 208 PHE A O 1
ATOM 1592 N N . GLU A 1 209 ? -19.160 0.912 25.827 1.00 88.50 209 GLU A N 1
ATOM 1593 C CA . GLU A 1 209 ? -20.230 1.257 24.887 1.00 88.50 209 GLU A CA 1
ATOM 1594 C C . GLU A 1 209 ? -20.470 0.107 23.901 1.00 88.50 209 GLU A C 1
ATOM 1596 O O . GLU A 1 209 ? -21.616 -0.224 23.609 1.00 88.50 209 GLU A O 1
ATOM 1601 N N . MET A 1 210 ? -19.414 -0.598 23.481 1.00 84.94 210 MET A N 1
ATOM 1602 C CA . MET A 1 210 ? -19.527 -1.795 22.649 1.00 84.94 210 MET A CA 1
ATOM 1603 C C . MET A 1 210 ? -20.302 -2.913 23.367 1.00 84.94 210 MET A C 1
ATOM 1605 O O . MET A 1 210 ? -21.194 -3.519 22.772 1.00 84.94 210 MET A O 1
ATOM 1609 N N . MET A 1 211 ? -20.026 -3.164 24.654 1.00 87.94 211 MET A N 1
ATOM 1610 C CA . MET A 1 211 ? -20.782 -4.142 25.456 1.00 87.94 211 MET A CA 1
ATOM 1611 C C . MET A 1 211 ? -22.257 -3.755 25.587 1.00 87.94 211 MET A C 1
ATOM 1613 O O . MET A 1 211 ? -23.144 -4.587 25.385 1.00 87.94 211 MET A O 1
ATOM 1617 N N . LYS A 1 212 ? -22.526 -2.473 25.840 1.00 85.75 212 LYS A N 1
ATOM 1618 C CA . LYS A 1 212 ? -23.881 -1.922 25.923 1.00 85.75 212 LYS A CA 1
ATOM 1619 C C . LYS A 1 212 ? -24.635 -2.039 24.594 1.00 85.75 212 LYS A C 1
ATOM 1621 O O . LYS A 1 212 ? -25.788 -2.463 24.594 1.00 85.75 212 LYS A O 1
ATOM 1626 N N . GLN A 1 213 ? -23.991 -1.747 23.463 1.00 85.12 213 GLN A N 1
ATOM 1627 C CA . GLN A 1 213 ? -24.576 -1.898 22.123 1.00 85.12 213 GLN A CA 1
ATOM 1628 C C . GLN A 1 213 ? -24.866 -3.364 21.773 1.00 85.12 213 GLN A C 1
ATOM 1630 O O . GLN A 1 213 ? -25.884 -3.659 21.147 1.00 85.12 213 GLN A O 1
ATOM 1635 N N . MET A 1 214 ? -24.025 -4.299 22.223 1.00 83.06 214 MET A N 1
ATOM 1636 C CA . MET A 1 214 ? -24.276 -5.740 22.091 1.00 83.06 214 MET A CA 1
ATOM 1637 C C . MET A 1 214 ? -25.331 -6.268 23.076 1.00 83.06 214 MET A C 1
ATOM 1639 O O . MET A 1 214 ? -25.663 -7.450 23.025 1.00 83.06 214 MET A O 1
ATOM 1643 N N . SER A 1 215 ? -25.882 -5.413 23.947 1.00 86.69 215 SER A N 1
ATOM 1644 C CA . SER A 1 215 ? -26.792 -5.813 25.027 1.00 86.69 215 SER A CA 1
ATOM 1645 C C . SER A 1 215 ? -26.189 -6.908 25.919 1.00 86.69 215 SER A C 1
ATOM 1647 O O . SER A 1 215 ? -26.889 -7.835 26.328 1.00 86.69 215 SER A O 1
ATOM 1649 N N . LEU A 1 216 ? -24.887 -6.814 26.205 1.00 86.25 216 LEU A N 1
ATOM 1650 C CA . LEU A 1 216 ? -24.200 -7.665 27.177 1.00 86.25 216 LEU A CA 1
ATOM 1651 C C . LEU A 1 216 ? -24.197 -6.990 28.553 1.00 86.25 216 LEU A C 1
ATOM 1653 O O . LEU A 1 216 ? -24.107 -5.759 28.618 1.00 86.25 216 LEU A O 1
ATOM 1657 N N . PRO A 1 217 ? -24.327 -7.756 29.656 1.00 86.12 217 PRO A N 1
ATOM 1658 C CA . PRO A 1 217 ? -24.227 -7.203 31.005 1.00 86.12 217 PRO A CA 1
ATOM 1659 C C . PRO A 1 217 ? -22.898 -6.460 31.162 1.00 86.12 217 PRO A C 1
ATOM 1661 O O . PRO A 1 217 ? -21.859 -6.973 30.748 1.00 86.12 217 PRO A O 1
ATOM 1664 N N . LEU A 1 218 ? -22.936 -5.246 31.727 1.00 90.88 218 LEU A N 1
ATOM 1665 C CA . LEU A 1 218 ? -21.697 -4.554 32.068 1.00 90.88 218 LEU A CA 1
ATOM 1666 C C . LEU A 1 218 ? -21.063 -5.313 33.243 1.00 90.88 218 LEU A C 1
ATOM 1668 O O . LEU A 1 218 ? -21.769 -5.554 34.222 1.00 90.88 218 LEU A O 1
ATOM 1672 N N . PRO A 1 219 ? -19.792 -5.726 33.135 1.00 91.38 219 PRO A N 1
ATOM 1673 C CA . PRO A 1 219 ? -19.107 -6.429 34.209 1.00 91.38 219 PRO A CA 1
ATOM 1674 C C . PRO A 1 219 ? -18.920 -5.496 35.409 1.00 91.38 219 PRO A C 1
ATOM 1676 O O . PRO A 1 219 ? -18.531 -4.340 35.242 1.00 91.38 219 PRO A O 1
ATOM 1679 N N . ASP A 1 220 ? -19.181 -6.008 36.611 1.00 93.38 220 ASP A N 1
ATOM 1680 C CA . ASP A 1 220 ? -18.993 -5.252 37.857 1.00 93.38 220 ASP A CA 1
ATOM 1681 C C . ASP A 1 220 ? -17.547 -5.361 38.372 1.00 93.38 220 ASP A C 1
ATOM 1683 O O . ASP A 1 220 ? -17.112 -4.542 39.183 1.00 93.38 220 ASP A O 1
ATOM 1687 N N . THR A 1 221 ? -16.793 -6.369 37.906 1.00 93.06 221 THR A N 1
ATOM 1688 C CA . THR A 1 221 ? -15.395 -6.601 38.297 1.00 93.06 221 THR A CA 1
ATOM 1689 C C . THR A 1 221 ? -14.463 -6.769 37.087 1.00 93.06 221 THR A C 1
ATOM 1691 O O . THR A 1 221 ? -14.905 -7.224 36.025 1.00 93.06 221 THR A O 1
ATOM 1694 N N . PRO A 1 222 ? -13.160 -6.445 37.223 1.00 88.12 222 PRO A N 1
ATOM 1695 C CA . PRO A 1 222 ? -12.176 -6.609 36.149 1.00 88.12 222 PRO A CA 1
ATOM 1696 C C . PRO A 1 222 ? -12.040 -8.057 35.657 1.00 88.12 222 PRO A C 1
ATOM 1698 O O . PRO A 1 222 ? -11.812 -8.300 34.475 1.00 88.12 222 PRO A O 1
ATOM 1701 N N . GLU A 1 223 ? -12.203 -9.042 36.540 1.00 91.88 223 GLU A N 1
ATOM 1702 C CA . GLU A 1 223 ? -12.113 -10.462 36.186 1.00 91.88 223 GLU A CA 1
ATOM 1703 C C . GLU A 1 223 ? -13.283 -10.881 35.290 1.00 91.88 223 GLU A C 1
ATOM 1705 O O . GLU A 1 223 ? -13.075 -11.550 34.276 1.00 91.88 223 GLU A O 1
ATOM 1710 N N . GLN A 1 224 ? -14.502 -10.430 35.617 1.00 92.25 224 GLN A N 1
ATOM 1711 C CA . GLN A 1 224 ? -15.692 -10.667 34.792 1.00 92.25 224 GLN A CA 1
ATOM 1712 C C . GLN A 1 224 ? -15.541 -10.035 33.413 1.00 92.25 224 GLN A C 1
ATOM 1714 O O . GLN A 1 224 ? -15.995 -10.589 32.413 1.00 92.25 224 GLN A O 1
ATOM 1719 N N . GLU A 1 225 ? -14.891 -8.879 33.351 1.00 90.19 225 GLU A N 1
ATOM 1720 C CA . GLU A 1 225 ? -14.620 -8.200 32.099 1.00 90.19 225 GLU A CA 1
ATOM 1721 C C . GLU A 1 225 ? -13.656 -8.978 31.204 1.00 90.19 225 GLU A C 1
ATOM 1723 O O . GLU A 1 225 ? -13.940 -9.161 30.019 1.00 90.19 225 GLU A O 1
ATOM 1728 N N . VAL A 1 226 ? -12.550 -9.477 31.760 1.00 89.00 226 VAL A N 1
ATOM 1729 C CA . VAL A 1 226 ? -11.600 -10.323 31.023 1.00 89.00 226 VAL A CA 1
ATOM 1730 C C . VAL A 1 226 ? -12.283 -11.605 30.546 1.00 89.00 226 VAL A C 1
ATOM 1732 O O . VAL A 1 226 ? -12.114 -11.998 29.391 1.00 89.00 226 VAL A O 1
ATOM 1735 N N . GLU A 1 227 ? -13.105 -12.231 31.390 1.00 92.62 227 GLU A N 1
ATOM 1736 C CA . GLU A 1 227 ? -13.845 -13.444 31.037 1.00 92.62 227 GLU A CA 1
ATOM 1737 C C . GLU A 1 227 ? -14.891 -13.188 29.937 1.00 92.62 227 GLU A C 1
ATOM 1739 O O . GLU A 1 227 ? -15.032 -13.979 28.999 1.00 92.62 227 GLU A O 1
ATOM 1744 N N . LEU A 1 228 ? -15.620 -12.070 30.014 1.00 89.31 228 LEU A N 1
ATOM 1745 C CA . LEU A 1 228 ? -16.593 -11.668 29.000 1.00 89.31 228 LEU A CA 1
ATOM 1746 C C . LEU A 1 228 ? -15.896 -11.324 27.677 1.00 89.31 228 LEU A C 1
ATOM 1748 O O . LEU A 1 228 ? -16.328 -11.789 26.622 1.00 89.31 228 LEU A O 1
ATOM 1752 N N . ALA A 1 229 ? -14.786 -10.584 27.721 1.00 86.75 229 ALA A N 1
ATOM 1753 C CA . ALA A 1 229 ? -13.990 -10.246 26.546 1.00 86.75 229 ALA A CA 1
ATOM 1754 C C . ALA A 1 229 ? -13.393 -11.495 25.878 1.00 86.75 229 ALA A C 1
ATOM 1756 O O . ALA A 1 229 ? -13.437 -11.614 24.649 1.00 86.75 229 ALA A O 1
ATOM 1757 N N . ALA A 1 230 ? -12.896 -12.457 26.662 1.00 87.69 230 ALA A N 1
ATOM 1758 C CA . ALA A 1 230 ? -12.408 -13.740 26.161 1.00 87.69 230 ALA A CA 1
ATOM 1759 C C . ALA A 1 230 ? -13.533 -14.553 25.503 1.00 87.69 230 ALA A C 1
ATOM 1761 O O . ALA A 1 230 ? -13.341 -15.076 24.406 1.00 87.69 230 ALA A O 1
ATOM 1762 N N . ARG A 1 231 ? -14.728 -14.600 26.113 1.00 87.50 231 ARG A N 1
ATOM 1763 C CA . ARG A 1 231 ? -15.907 -15.268 25.536 1.00 87.50 231 ARG A CA 1
ATOM 1764 C C . ARG A 1 231 ? -16.355 -14.633 24.227 1.00 87.50 231 ARG A C 1
ATOM 1766 O O . ARG A 1 231 ? -16.566 -15.353 23.257 1.00 87.50 231 ARG A O 1
ATOM 1773 N N . VAL A 1 232 ? -16.457 -13.306 24.175 1.00 85.94 232 VAL A N 1
ATOM 1774 C CA . VAL A 1 232 ? -16.810 -12.567 22.953 1.00 85.94 232 VAL A CA 1
ATOM 1775 C C . VAL A 1 232 ? -15.762 -12.802 21.861 1.00 85.94 232 VAL A C 1
ATOM 1777 O O . VAL A 1 232 ? -16.115 -13.081 20.716 1.00 85.94 232 VAL A O 1
ATOM 1780 N N . SER A 1 233 ? -14.475 -12.772 22.214 1.00 83.19 233 SER A N 1
ATOM 1781 C CA . SER A 1 233 ? -13.377 -13.047 21.279 1.00 83.19 233 SER A CA 1
ATOM 1782 C C . SER A 1 233 ? -13.418 -14.482 20.749 1.00 83.19 233 SER A C 1
ATOM 1784 O O . SER A 1 233 ? -13.272 -14.693 19.546 1.00 83.19 233 SER A O 1
ATOM 1786 N N . ALA A 1 234 ? -13.682 -15.465 21.615 1.00 83.94 234 ALA A N 1
ATOM 1787 C CA . ALA A 1 234 ? -13.861 -16.860 21.224 1.00 83.94 234 ALA A CA 1
ATOM 1788 C C . ALA A 1 234 ? -15.066 -17.037 20.287 1.00 83.94 234 ALA A C 1
ATOM 1790 O O . ALA A 1 234 ? -14.960 -17.761 19.301 1.00 83.94 234 ALA A O 1
ATOM 1791 N N . LEU A 1 235 ? -16.166 -16.320 20.542 1.00 83.50 235 LEU A N 1
ATOM 1792 C CA . LEU A 1 235 ? -17.364 -16.279 19.694 1.00 83.50 235 LEU A CA 1
ATOM 1793 C C . LEU A 1 235 ? -17.085 -15.707 18.295 1.00 83.50 235 LEU A C 1
ATOM 1795 O O . LEU A 1 235 ? -17.617 -16.195 17.302 1.00 83.50 235 LEU A O 1
ATOM 1799 N N . PHE A 1 236 ? -16.238 -14.680 18.191 1.00 79.75 236 PHE A N 1
ATOM 1800 C CA . PHE A 1 236 ? -15.815 -14.147 16.891 1.00 79.75 236 PHE A CA 1
ATOM 1801 C C . PHE A 1 236 ? -14.793 -15.045 16.182 1.00 79.75 236 PHE A C 1
ATOM 1803 O O . PHE A 1 236 ? -14.765 -15.089 14.947 1.00 79.75 236 PHE A O 1
ATOM 1810 N N . ALA A 1 237 ? -13.969 -15.772 16.940 1.00 78.06 237 ALA A N 1
ATOM 1811 C CA . ALA A 1 237 ? -13.028 -16.749 16.405 1.00 78.06 237 ALA A CA 1
ATOM 1812 C C . ALA A 1 237 ? -13.738 -18.017 15.890 1.00 78.06 237 ALA A C 1
ATOM 1814 O O . ALA A 1 237 ? -13.342 -18.564 14.857 1.00 78.06 237 ALA A O 1
ATOM 1815 N N . SER A 1 238 ? -14.823 -18.453 16.543 1.00 77.75 238 SER A N 1
ATOM 1816 C CA . SER A 1 238 ? -15.687 -19.558 16.109 1.00 77.75 238 SER A CA 1
ATOM 1817 C C . SER A 1 238 ? -16.598 -19.117 14.951 1.00 77.75 238 SER A C 1
ATOM 1819 O O . SER A 1 238 ? -17.798 -18.898 15.061 1.00 77.75 238 SER A O 1
ATOM 1821 N N . ARG A 1 239 ? -15.989 -18.958 13.775 1.00 57.88 239 ARG A N 1
ATOM 1822 C CA . ARG A 1 239 ? -16.536 -18.354 12.543 1.00 57.88 239 ARG A CA 1
ATOM 1823 C C . ARG A 1 239 ? -17.738 -19.074 11.883 1.00 57.88 239 ARG A C 1
ATOM 1825 O O . ARG A 1 239 ? -18.003 -18.845 10.698 1.00 57.88 239 ARG A O 1
ATOM 1832 N N . THR A 1 240 ? -18.493 -19.916 12.585 1.00 61.06 240 THR A N 1
ATOM 1833 C CA . THR A 1 240 ? -19.740 -20.532 12.101 1.00 61.06 240 THR A CA 1
ATOM 1834 C C . THR A 1 240 ? -20.925 -19.604 12.363 1.00 61.06 240 THR A C 1
ATOM 1836 O O . THR A 1 240 ? -21.674 -19.730 13.324 1.00 61.06 240 THR A O 1
ATOM 1839 N N . SER A 1 241 ? -21.114 -18.662 11.436 1.00 56.53 241 SER A N 1
ATOM 1840 C CA . SER A 1 241 ? -22.143 -17.607 11.447 1.00 56.53 241 SER A CA 1
ATOM 1841 C C . SER A 1 241 ? -23.603 -18.078 11.605 1.00 56.53 241 SER A C 1
ATOM 1843 O O . SER A 1 241 ? -24.484 -17.225 11.693 1.00 56.53 241 SER A O 1
ATOM 1845 N N . GLY A 1 242 ? -23.877 -19.385 11.600 1.00 64.81 242 GLY A N 1
ATOM 1846 C CA . GLY A 1 242 ? -25.213 -19.935 11.838 1.00 64.81 242 GLY A CA 1
ATOM 1847 C C . GLY A 1 242 ? -25.597 -20.009 13.318 1.00 64.81 242 GLY A C 1
ATOM 1848 O O . GLY A 1 242 ? -26.768 -19.847 13.635 1.00 64.81 242 GLY A O 1
ATOM 1849 N N . ASP A 1 243 ? -24.627 -20.183 14.221 1.00 63.72 243 ASP A N 1
ATOM 1850 C CA . ASP A 1 243 ? -24.917 -20.582 15.611 1.00 63.72 243 ASP A CA 1
ATOM 1851 C C . ASP A 1 243 ? -24.764 -19.443 16.636 1.00 63.72 243 ASP A C 1
ATOM 1853 O O . ASP A 1 243 ? -25.260 -19.494 17.762 1.00 63.72 243 ASP A O 1
ATOM 1857 N N . VAL A 1 244 ? -24.120 -18.349 16.221 1.00 64.38 244 VAL A N 1
ATOM 1858 C CA . VAL A 1 244 ? -23.806 -17.192 17.075 1.00 64.38 244 VAL A CA 1
ATOM 1859 C C . VAL A 1 244 ? -25.066 -16.542 17.657 1.00 64.38 244 VAL A C 1
ATOM 1861 O O . VAL A 1 244 ? -25.085 -16.129 18.816 1.00 64.38 244 VAL A O 1
ATOM 1864 N N . SER A 1 245 ? -26.148 -16.470 16.874 1.00 66.94 245 SER A N 1
ATOM 1865 C CA . SER A 1 245 ? -27.388 -15.825 17.322 1.00 66.94 245 SER A CA 1
ATOM 1866 C C . SER A 1 245 ? -28.101 -16.631 18.416 1.00 66.94 245 SER A C 1
ATOM 1868 O O . SER A 1 245 ? -28.663 -16.039 19.340 1.00 66.94 245 SER A O 1
ATOM 1870 N N . HIS A 1 246 ? -28.013 -17.966 18.367 1.00 67.62 246 HIS A N 1
ATOM 1871 C CA . HIS A 1 246 ? -28.590 -18.844 19.385 1.00 67.62 246 HIS A CA 1
ATOM 1872 C C . HIS A 1 246 ? -27.812 -18.783 20.702 1.00 67.62 246 HIS A C 1
ATOM 1874 O O . HIS A 1 246 ? -28.431 -18.683 21.761 1.00 67.62 246 HIS A O 1
ATOM 1880 N N . GLN A 1 247 ? -26.477 -18.748 20.650 1.00 67.25 247 GLN A N 1
ATOM 1881 C CA . GLN A 1 247 ? -25.653 -18.638 21.861 1.00 67.25 247 GLN A CA 1
ATOM 1882 C C . GLN A 1 247 ? -25.822 -17.286 22.572 1.00 67.25 247 GLN A C 1
ATOM 1884 O O . GLN A 1 247 ? -25.838 -17.229 23.800 1.00 67.25 247 GLN A O 1
ATOM 1889 N N . LEU A 1 248 ? -26.019 -16.196 21.822 1.00 65.00 248 LEU A N 1
ATOM 1890 C CA . LEU A 1 248 ? -26.224 -14.864 22.402 1.00 65.00 248 LEU A CA 1
ATOM 1891 C C . LEU A 1 248 ? -27.635 -14.655 22.974 1.00 65.00 248 LEU A C 1
ATOM 1893 O O . LEU A 1 248 ? -27.814 -13.828 23.866 1.00 65.00 248 LEU A O 1
ATOM 1897 N N . HIS A 1 249 ? -28.644 -15.404 22.515 1.00 67.88 249 HIS A N 1
ATOM 1898 C CA . HIS A 1 249 ? -30.021 -15.242 22.998 1.00 67.88 249 HIS A CA 1
ATOM 1899 C C . HIS A 1 249 ? -30.207 -15.604 24.480 1.00 67.88 249 HIS A C 1
ATOM 1901 O O . HIS A 1 249 ? -31.111 -15.063 25.118 1.00 67.88 249 HIS A O 1
ATOM 1907 N N . GLY A 1 250 ? -29.336 -16.449 25.041 1.00 66.88 250 GLY A N 1
ATOM 1908 C CA . GLY A 1 250 ? -29.321 -16.769 26.473 1.00 66.88 250 GLY A CA 1
ATOM 1909 C C . GLY A 1 250 ? -28.707 -15.680 27.362 1.00 66.88 250 GLY A C 1
ATOM 1910 O O . GLY A 1 250 ? -28.945 -15.680 28.564 1.00 66.88 250 GLY A O 1
ATOM 1911 N N . MET A 1 251 ? -27.961 -14.728 26.789 1.00 59.31 251 MET A N 1
ATOM 1912 C CA . MET A 1 251 ? -27.252 -13.668 27.522 1.00 59.31 251 MET A CA 1
ATOM 1913 C C . MET A 1 251 ? -27.931 -12.300 27.384 1.00 59.31 251 MET A C 1
ATOM 1915 O O . MET A 1 251 ? -27.263 -11.270 27.313 1.00 59.31 251 MET A O 1
ATOM 1919 N N . ARG A 1 252 ? -29.270 -12.263 27.317 1.00 57.53 252 ARG A N 1
ATOM 1920 C CA . ARG A 1 252 ? -30.000 -10.989 27.269 1.00 57.53 252 ARG A CA 1
ATOM 1921 C C . ARG A 1 252 ? -29.733 -10.180 28.533 1.00 57.53 252 ARG A C 1
ATOM 1923 O O . ARG A 1 252 ? -29.985 -10.646 29.642 1.00 57.53 252 ARG A O 1
ATOM 1930 N N . TYR A 1 253 ? -29.298 -8.941 28.332 1.00 51.78 253 TYR A N 1
ATOM 1931 C CA . TYR A 1 253 ? -29.158 -7.936 29.372 1.00 51.78 253 TYR A CA 1
ATOM 1932 C C . TYR A 1 253 ? -30.413 -7.840 30.250 1.00 51.78 253 TYR A C 1
ATOM 1934 O O . TYR A 1 253 ? -31.464 -7.359 29.822 1.00 51.78 253 TYR A O 1
ATOM 1942 N N . ALA A 1 254 ? -30.291 -8.259 31.505 1.00 56.03 254 ALA A N 1
ATOM 1943 C CA . ALA A 1 254 ? -31.203 -7.852 32.555 1.00 56.03 254 ALA A CA 1
ATOM 1944 C C . ALA A 1 254 ? -30.511 -6.720 33.313 1.00 56.03 254 ALA A C 1
ATOM 1946 O O . ALA A 1 254 ? -29.476 -6.953 33.934 1.00 56.03 254 ALA A O 1
ATOM 1947 N N . HIS A 1 255 ? -31.056 -5.496 33.268 1.00 53.75 255 HIS A N 1
ATOM 1948 C CA . HIS A 1 255 ? -30.612 -4.443 34.186 1.00 53.75 255 HIS A CA 1
ATOM 1949 C C . HIS A 1 255 ? -30.685 -5.028 35.599 1.00 53.75 255 HIS A C 1
ATOM 1951 O O . HIS A 1 255 ? -31.792 -5.327 36.065 1.00 53.75 255 HIS A O 1
ATOM 1957 N N . ALA A 1 256 ? -29.537 -5.186 36.270 1.00 56.94 256 ALA A N 1
ATOM 1958 C CA . ALA A 1 256 ? -29.517 -5.433 37.701 1.00 56.94 256 ALA A CA 1
ATOM 1959 C C . ALA A 1 256 ? -30.395 -4.344 38.318 1.00 56.94 256 ALA A C 1
ATOM 1961 O O . ALA A 1 256 ? -30.137 -3.147 38.155 1.00 56.94 256 ALA A O 1
ATOM 1962 N N . ALA A 1 257 ? -31.537 -4.746 38.881 1.00 59.72 257 ALA A N 1
ATOM 1963 C CA . ALA A 1 257 ? -32.491 -3.787 39.401 1.00 59.72 257 ALA A CA 1
ATOM 1964 C C . ALA A 1 257 ? -31.735 -2.914 40.413 1.00 59.72 257 ALA A C 1
ATOM 1966 O O . ALA A 1 257 ? -31.088 -3.491 41.289 1.00 59.72 257 ALA A O 1
ATOM 1967 N N . PRO A 1 258 ? -31.774 -1.570 40.300 1.00 66.12 258 PRO A N 1
ATOM 1968 C CA . PRO A 1 258 ? -30.969 -0.698 41.144 1.00 66.12 258 PRO A CA 1
ATOM 1969 C C . PRO A 1 258 ? -31.113 -1.121 42.607 1.00 66.12 258 PRO A C 1
ATOM 1971 O O . PRO A 1 258 ? -32.247 -1.419 43.016 1.00 66.12 258 PRO A O 1
ATOM 1974 N N . PRO A 1 259 ? -30.017 -1.190 43.385 1.00 58.75 259 PRO A N 1
ATOM 1975 C CA . PRO A 1 259 ? -30.087 -1.593 44.782 1.00 58.75 259 PRO A CA 1
ATOM 1976 C C . PRO A 1 259 ? -31.161 -0.751 45.484 1.00 58.75 259 PRO A C 1
ATOM 1978 O O . PRO A 1 259 ? -31.236 0.473 45.344 1.00 58.75 259 PRO A O 1
ATOM 1981 N N . GLY A 1 260 ? -32.117 -1.437 46.111 1.00 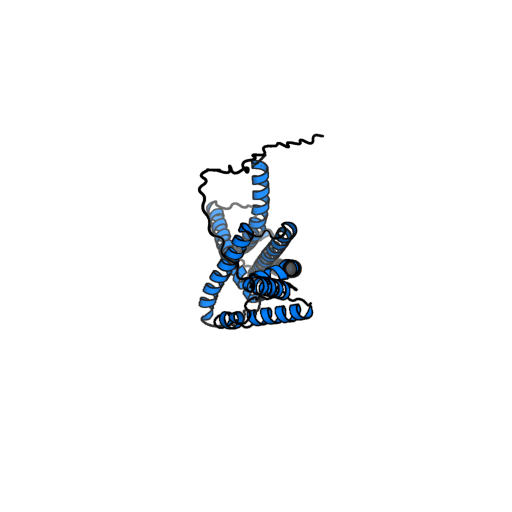70.06 260 GLY A N 1
ATOM 1982 C CA . GLY A 1 260 ? -33.294 -0.818 46.721 1.00 70.06 260 GLY A CA 1
ATOM 1983 C C . GLY A 1 260 ? -34.532 -0.658 45.822 1.00 70.06 260 GLY A C 1
ATOM 1984 O O . GLY A 1 260 ? -35.548 -0.158 46.299 1.00 70.06 260 GLY A O 1
ATOM 1985 N N . ARG A 1 261 ? -34.551 -1.089 44.548 1.00 70.06 261 ARG A N 1
ATOM 1986 C CA . ARG A 1 261 ? -35.807 -1.143 43.757 1.00 70.06 261 ARG A CA 1
ATOM 1987 C C . ARG A 1 261 ? -36.747 -2.210 44.304 1.00 70.06 261 ARG A C 1
ATOM 1989 O O . ARG A 1 261 ? -37.946 -1.967 44.390 1.00 70.06 261 ARG A O 1
ATOM 1996 N N . ARG A 1 262 ? -36.195 -3.354 44.723 1.00 75.19 262 ARG A N 1
ATOM 1997 C CA . ARG A 1 262 ? -36.951 -4.425 45.387 1.00 75.19 262 ARG A CA 1
ATOM 1998 C C . ARG A 1 262 ? -37.515 -3.935 46.720 1.00 75.19 262 ARG A C 1
ATOM 2000 O O . ARG A 1 262 ? -38.697 -4.116 46.968 1.00 75.19 262 ARG A O 1
ATOM 2007 N N . GLU A 1 263 ? -36.730 -3.201 47.506 1.00 84.62 263 GLU A N 1
ATOM 2008 C CA . GLU A 1 263 ? -37.198 -2.583 48.754 1.00 84.62 263 GLU A CA 1
ATOM 2009 C C . GLU A 1 263 ? -38.228 -1.477 48.520 1.00 84.62 263 GLU A C 1
ATOM 2011 O O . GLU A 1 263 ? -39.244 -1.449 49.202 1.00 84.62 263 GLU A O 1
ATOM 2016 N N . ARG A 1 264 ? -38.046 -0.606 47.518 1.00 83.12 264 ARG A N 1
ATOM 2017 C CA . ARG A 1 264 ? -39.040 0.420 47.155 1.00 83.12 264 ARG A CA 1
ATOM 2018 C C . ARG A 1 264 ? -40.333 -0.192 46.620 1.00 83.12 264 ARG A C 1
ATOM 2020 O O . ARG A 1 264 ? -41.412 0.322 46.909 1.00 83.12 264 ARG A O 1
ATOM 2027 N N . MET A 1 265 ? -40.244 -1.283 45.863 1.00 84.38 265 MET A N 1
ATOM 2028 C CA . MET A 1 265 ? -41.406 -2.023 45.371 1.00 84.38 265 MET A CA 1
ATOM 2029 C C . MET A 1 265 ? -42.130 -2.728 46.522 1.00 84.38 265 MET A C 1
ATOM 2031 O O . MET A 1 265 ? -43.343 -2.586 46.641 1.00 84.38 265 MET A O 1
ATOM 2035 N N . LEU A 1 266 ? -41.399 -3.383 47.428 1.00 86.50 266 LEU A N 1
ATOM 2036 C CA . LEU A 1 266 ? -41.956 -3.977 48.647 1.00 86.50 266 LEU A CA 1
ATOM 2037 C C . LEU A 1 266 ? -42.558 -2.915 49.580 1.00 86.50 266 LEU A C 1
ATOM 2039 O O . LEU A 1 266 ? -43.629 -3.126 50.141 1.00 86.50 266 LEU A O 1
ATOM 2043 N N . ALA A 1 267 ? -41.938 -1.740 49.699 1.00 85.00 267 ALA A N 1
ATOM 2044 C CA . ALA A 1 267 ? -42.471 -0.616 50.463 1.00 85.00 267 ALA A CA 1
ATOM 2045 C C . ALA A 1 267 ? -43.756 -0.046 49.835 1.00 85.00 267 ALA A C 1
ATOM 2047 O O . ALA A 1 267 ? -44.689 0.299 50.564 1.00 85.00 267 ALA A O 1
ATOM 2048 N N . ARG A 1 268 ? -43.851 0.016 48.496 1.00 87.62 268 ARG A N 1
ATOM 2049 C CA . ARG A 1 268 ? -45.093 0.384 47.791 1.00 87.62 268 ARG A CA 1
ATOM 2050 C C . ARG A 1 268 ? -46.191 -0.659 47.986 1.00 87.62 268 ARG A C 1
ATOM 2052 O O . ARG A 1 268 ? -47.317 -0.274 48.283 1.00 87.62 268 ARG A O 1
ATOM 2059 N N . LEU A 1 269 ? -45.865 -1.949 47.895 1.00 89.50 269 LEU A N 1
ATOM 2060 C CA . LEU A 1 269 ? -46.824 -3.032 48.141 1.00 89.50 269 LEU A CA 1
ATOM 2061 C C . LEU A 1 269 ? -47.341 -3.008 49.588 1.00 89.50 269 LEU A C 1
ATOM 2063 O O . LEU A 1 269 ? -48.548 -3.087 49.801 1.00 89.50 269 LEU A O 1
ATOM 2067 N N . ARG A 1 270 ? -46.467 -2.769 50.577 1.00 86.62 270 ARG A N 1
ATOM 2068 C CA . ARG A 1 270 ? -46.871 -2.584 51.984 1.00 86.62 270 ARG A CA 1
ATOM 2069 C C . ARG A 1 270 ? -47.765 -1.358 52.195 1.00 86.62 270 ARG A C 1
ATOM 2071 O O . ARG A 1 270 ? -48.685 -1.421 53.007 1.00 86.62 270 ARG A O 1
ATOM 2078 N N . ARG A 1 271 ? -47.535 -0.249 51.476 1.00 83.75 271 ARG A N 1
ATOM 2079 C CA . ARG A 1 271 ? -48.449 0.911 51.515 1.00 83.75 271 ARG A CA 1
ATOM 2080 C C . ARG A 1 271 ? -49.811 0.577 50.921 1.00 83.75 271 ARG A C 1
ATOM 2082 O O . ARG A 1 271 ? -50.810 0.953 51.522 1.00 83.75 271 ARG A O 1
ATOM 2089 N N . HIS A 1 272 ? -49.859 -0.145 49.800 1.00 81.12 272 HIS A N 1
ATOM 2090 C CA . HIS A 1 272 ? -51.134 -0.501 49.180 1.00 81.12 272 HIS A CA 1
ATOM 2091 C C . HIS A 1 272 ? -51.956 -1.490 50.010 1.00 81.12 272 HIS A C 1
ATOM 2093 O O . HIS A 1 272 ? -53.158 -1.283 50.157 1.00 81.12 272 HIS A O 1
ATOM 2099 N N . GLN A 1 273 ? -51.314 -2.477 50.642 1.00 81.56 273 GLN A N 1
ATOM 2100 C CA . GLN A 1 273 ? -51.998 -3.374 51.580 1.00 81.56 273 GLN A CA 1
ATOM 2101 C C . GLN A 1 273 ? -52.565 -2.646 52.805 1.00 81.56 273 GLN A C 1
ATOM 2103 O O . GLN A 1 273 ? -53.624 -3.028 53.293 1.00 81.56 273 GLN A O 1
ATOM 2108 N N . ARG A 1 274 ? -51.910 -1.580 53.291 1.00 70.50 274 ARG A N 1
ATOM 2109 C CA . ARG A 1 274 ? -52.454 -0.758 54.388 1.00 70.50 274 ARG A CA 1
ATOM 2110 C C . ARG A 1 274 ? -53.633 0.115 53.968 1.00 70.50 274 ARG A C 1
ATOM 2112 O O . ARG A 1 274 ? -54.468 0.416 54.809 1.00 70.50 274 ARG A O 1
ATOM 2119 N N . SER A 1 275 ? -53.716 0.522 52.703 1.00 67.69 275 SER A N 1
ATOM 2120 C CA . SER A 1 275 ? -54.843 1.329 52.216 1.00 67.69 275 SER A CA 1
ATOM 2121 C C . SER A 1 275 ? -56.120 0.523 51.952 1.00 67.69 275 SER A C 1
ATOM 2123 O O . SER A 1 275 ? -57.193 1.111 51.902 1.00 67.69 275 SER A O 1
ATOM 2125 N N . THR A 1 276 ? -56.044 -0.804 51.812 1.00 59.72 276 THR A N 1
ATOM 2126 C CA . THR A 1 276 ? -57.221 -1.653 51.546 1.00 59.72 276 THR A CA 1
ATOM 2127 C C . THR A 1 276 ? -58.006 -2.089 52.789 1.00 59.72 276 THR A C 1
ATOM 2129 O O . THR A 1 276 ? -59.078 -2.660 52.634 1.00 59.72 276 THR A O 1
ATOM 2132 N N . THR A 1 277 ? -57.532 -1.822 54.011 1.00 57.84 277 THR A N 1
ATOM 2133 C CA . THR A 1 277 ? -58.224 -2.236 55.255 1.00 57.84 277 THR A CA 1
ATOM 2134 C C . THR A 1 277 ? -59.059 -1.154 55.934 1.00 57.84 277 THR A C 1
ATOM 2136 O O . THR A 1 277 ? -59.744 -1.435 56.912 1.00 57.84 277 THR A O 1
ATOM 2139 N N . THR A 1 278 ? -59.077 0.067 55.411 1.00 57.12 278 THR A N 1
ATOM 2140 C CA . THR A 1 278 ? -60.036 1.096 55.828 1.00 57.12 278 THR A CA 1
ATOM 2141 C C . THR A 1 278 ? -61.212 1.104 54.864 1.00 57.12 278 THR A C 1
ATOM 2143 O O . THR A 1 278 ? -61.144 1.721 53.804 1.00 57.12 278 THR A O 1
ATOM 2146 N N . VAL A 1 279 ? -62.279 0.399 55.241 1.00 55.72 279 VAL A N 1
ATOM 2147 C CA . VAL A 1 279 ? -63.618 0.538 54.659 1.00 55.72 279 VAL A CA 1
ATOM 2148 C C . VAL A 1 279 ? -64.104 1.962 54.957 1.00 55.72 279 VAL A C 1
ATOM 2150 O O . VAL A 1 279 ? -64.268 2.296 56.132 1.00 55.72 279 VAL A O 1
ATOM 2153 N N . PRO A 1 280 ? -64.311 2.833 53.955 1.00 48.00 280 PRO A N 1
ATOM 2154 C CA . PRO A 1 280 ? -64.921 4.125 54.205 1.00 48.00 280 PRO A CA 1
ATOM 2155 C C . PRO A 1 280 ? -66.420 3.926 54.451 1.00 48.00 280 PRO A C 1
ATOM 2157 O O . PRO A 1 280 ? -67.138 3.385 53.609 1.00 48.00 280 PRO A O 1
ATOM 2160 N N . ALA A 1 281 ? -66.892 4.380 55.612 1.00 52.03 281 ALA A N 1
ATOM 2161 C CA . ALA A 1 281 ? -68.307 4.623 55.840 1.00 52.03 281 ALA A CA 1
ATOM 2162 C C . ALA A 1 281 ? -68.789 5.665 54.823 1.00 52.03 281 ALA A C 1
ATOM 2164 O O . ALA A 1 281 ? -68.201 6.738 54.702 1.00 52.03 281 ALA A O 1
ATOM 2165 N N . VAL A 1 282 ? -69.832 5.307 54.080 1.00 47.16 282 VAL A N 1
ATOM 2166 C CA . VAL A 1 282 ? -70.494 6.129 53.064 1.00 47.16 282 VAL A CA 1
ATOM 2167 C C . VAL A 1 282 ? -71.170 7.330 53.732 1.00 47.16 282 VAL A C 1
ATOM 2169 O O . VAL A 1 282 ? -72.086 7.117 54.527 1.00 47.16 282 VAL A O 1
ATOM 2172 N N . PRO A 1 283 ? -70.835 8.582 53.370 1.00 48.78 283 PRO A N 1
ATOM 2173 C CA . PRO A 1 283 ? -71.736 9.697 53.559 1.00 48.78 283 PRO A CA 1
ATOM 2174 C C . PRO A 1 283 ? -72.414 10.009 52.225 1.00 48.78 283 PRO A C 1
ATOM 2176 O O . PRO A 1 283 ? -71.782 10.329 51.217 1.00 48.78 283 PRO A O 1
ATOM 2179 N N . ALA A 1 284 ? -73.738 9.935 52.244 1.00 50.81 284 ALA A N 1
ATOM 2180 C CA . ALA A 1 284 ? -74.568 10.652 51.299 1.00 50.81 284 ALA A CA 1
ATOM 2181 C C . ALA A 1 284 ? -74.270 12.157 51.419 1.00 50.81 284 ALA A C 1
ATOM 2183 O O . ALA A 1 284 ? -74.287 12.687 52.524 1.00 50.81 284 ALA A O 1
ATOM 2184 N N . GLN A 1 285 ? -74.021 12.843 50.305 1.00 41.81 285 GLN A N 1
ATOM 2185 C CA . GLN A 1 285 ? -74.857 13.956 49.843 1.00 41.81 285 GLN A CA 1
ATOM 2186 C C . GLN A 1 285 ? -74.241 14.723 48.665 1.00 41.81 285 GLN A C 1
ATOM 2188 O O . GLN A 1 285 ? -73.033 14.863 48.504 1.00 41.81 285 GLN A O 1
ATOM 2193 N N . LEU A 1 286 ? -75.179 15.209 47.852 1.00 45.69 286 LEU A N 1
ATOM 2194 C CA . LEU A 1 286 ? -75.100 16.167 46.761 1.00 45.69 286 LEU A CA 1
ATOM 2195 C C . LEU A 1 286 ? -74.073 17.302 46.956 1.00 45.69 286 LEU A C 1
ATOM 2197 O O . LEU A 1 286 ? -74.028 17.939 48.001 1.00 45.69 286 LEU A O 1
ATOM 2201 N N . SER A 1 287 ? -73.438 17.750 45.872 1.00 40.81 287 SER A N 1
ATOM 2202 C CA . SER A 1 287 ? -73.937 18.935 45.152 1.00 40.81 287 SER A CA 1
ATOM 2203 C C . SER A 1 287 ? -73.033 19.372 43.996 1.00 40.81 287 SER A C 1
ATOM 2205 O O . SER A 1 287 ? -71.814 19.233 43.981 1.00 40.81 287 SER A O 1
ATOM 2207 N N . VAL A 1 288 ? -73.731 19.897 43.000 1.00 52.31 288 VAL A N 1
ATOM 2208 C CA . VAL A 1 288 ? -73.316 20.576 41.778 1.00 52.31 288 VAL A CA 1
ATOM 2209 C C . VAL A 1 288 ? -72.246 21.651 42.016 1.00 52.31 288 VAL A C 1
ATOM 2211 O O . VAL A 1 288 ? -72.479 22.571 42.796 1.00 52.31 288 VAL A O 1
ATOM 2214 N N . ARG A 1 289 ? -71.172 21.674 41.207 1.00 40.84 289 ARG A N 1
ATOM 2215 C CA . ARG A 1 289 ? -70.613 22.952 40.725 1.00 40.84 289 ARG A CA 1
ATOM 2216 C C . ARG A 1 289 ? -69.787 22.844 39.438 1.00 40.84 289 ARG A C 1
ATOM 2218 O O . ARG A 1 289 ? -68.850 22.066 39.316 1.00 40.84 289 ARG A O 1
ATOM 2225 N N . ARG A 1 290 ? -70.200 23.694 38.495 1.00 46.72 290 ARG A N 1
ATOM 2226 C CA . ARG A 1 290 ? -69.595 24.061 37.209 1.00 46.72 290 ARG A CA 1
ATOM 2227 C C . ARG A 1 290 ? -68.179 24.630 37.371 1.00 46.72 290 ARG A C 1
ATOM 2229 O O . ARG A 1 290 ? -67.914 25.292 38.370 1.00 46.72 290 ARG A O 1
ATOM 2236 N N . GLY A 1 291 ? -67.389 24.576 36.295 1.00 40.81 291 GLY A N 1
ATOM 2237 C CA . GLY A 1 291 ? -66.527 25.709 35.930 1.00 40.81 291 GLY A CA 1
ATOM 2238 C C . GLY A 1 291 ? -65.126 25.368 35.428 1.00 40.81 291 GLY A C 1
ATOM 2239 O O . GLY A 1 291 ? -64.254 25.020 36.212 1.00 40.81 291 GLY A O 1
ATOM 2240 N N . LEU A 1 292 ? -64.949 25.542 34.114 1.00 50.44 292 LEU A N 1
ATOM 2241 C CA . LEU A 1 292 ? -63.714 25.763 33.349 1.00 50.44 292 LEU A CA 1
ATOM 2242 C C . LEU A 1 292 ? -62.480 26.203 34.152 1.00 50.44 292 LEU A C 1
ATOM 2244 O O . LEU A 1 292 ? -62.558 27.228 34.814 1.00 50.44 292 LEU A O 1
ATOM 2248 N N . TRP A 1 293 ? -61.321 25.593 33.869 1.00 44.88 293 TRP A N 1
ATOM 2249 C CA . TRP A 1 293 ? -60.049 26.320 33.718 1.00 44.88 293 TRP A CA 1
ATOM 2250 C C . TRP A 1 293 ? -59.165 25.649 32.657 1.00 44.88 293 TRP A C 1
ATOM 2252 O O . TRP A 1 293 ? -58.573 24.593 32.873 1.00 44.88 293 TRP A O 1
ATOM 2262 N N . VAL A 1 294 ? -59.077 26.301 31.497 1.00 51.06 294 VAL A N 1
ATOM 2263 C CA . VAL A 1 294 ? -58.050 26.079 30.472 1.00 51.06 294 VAL A CA 1
ATOM 2264 C C . VAL A 1 294 ? -56.725 26.606 31.029 1.00 51.06 294 VAL A C 1
ATOM 2266 O O . VAL A 1 294 ? -56.649 27.762 31.444 1.00 51.06 294 VAL A O 1
ATOM 2269 N N . ARG A 1 295 ? -55.676 25.778 31.054 1.00 50.97 295 ARG A N 1
ATOM 2270 C CA . ARG A 1 295 ? -54.310 26.219 31.381 1.00 50.97 295 ARG A CA 1
ATOM 2271 C C . ARG A 1 295 ? -53.532 26.512 30.092 1.00 50.97 295 ARG A C 1
ATOM 2273 O O . ARG A 1 295 ? -53.447 25.617 29.254 1.00 50.97 295 ARG A O 1
ATOM 2280 N N . PRO A 1 296 ? -52.926 27.702 29.930 1.00 54.62 296 PRO A N 1
ATOM 2281 C CA . PRO A 1 296 ? -51.997 27.960 28.839 1.00 54.62 296 PRO A CA 1
ATOM 2282 C C . PRO A 1 296 ? -50.604 27.388 29.151 1.00 54.62 296 PRO A C 1
ATOM 2284 O O . PRO A 1 296 ? -50.131 27.414 30.289 1.00 54.62 296 PRO A O 1
ATOM 2287 N N . CYS A 1 297 ? -49.954 26.863 28.114 1.00 51.66 297 CYS A N 1
ATOM 2288 C CA . CYS A 1 297 ? -48.612 26.286 28.141 1.00 51.66 297 CYS A CA 1
ATOM 2289 C C . CYS A 1 297 ? -47.549 27.407 28.110 1.00 51.66 297 CYS A C 1
ATOM 2291 O O . CYS A 1 297 ? -47.575 28.206 27.174 1.00 51.66 297 CYS A O 1
ATOM 2293 N N . PRO A 1 298 ? -46.587 27.484 29.052 1.00 57.75 298 PRO A N 1
ATOM 2294 C CA . PRO A 1 298 ? -45.583 28.542 29.059 1.00 57.75 298 PRO A CA 1
ATOM 2295 C C . PRO A 1 298 ? -44.214 28.012 28.606 1.00 57.75 298 PRO A C 1
ATOM 2297 O O . PRO A 1 298 ? -43.289 27.960 29.406 1.00 57.75 298 PRO A O 1
ATOM 2300 N N . VAL A 1 299 ? -44.048 27.590 27.346 1.00 58.72 299 VAL A N 1
ATOM 2301 C CA . VAL A 1 299 ? -42.708 27.256 26.806 1.00 58.72 299 VAL A CA 1
ATOM 2302 C C . VAL A 1 299 ? -42.600 27.627 25.322 1.00 58.72 299 VAL A C 1
ATOM 2304 O O . VAL A 1 299 ? -42.439 26.781 24.455 1.00 58.72 299 VAL A O 1
ATOM 2307 N N . CYS A 1 300 ? -42.659 28.924 25.034 1.00 48.84 300 CYS A N 1
ATOM 2308 C CA . CYS A 1 300 ? -42.067 29.504 23.828 1.00 48.84 300 CYS A CA 1
ATOM 2309 C C . CYS A 1 300 ? -41.222 30.700 24.272 1.00 48.84 300 CYS A C 1
ATOM 2311 O O . CYS A 1 300 ? -41.694 31.833 24.308 1.00 48.84 300 CYS A O 1
ATOM 2313 N N . ARG A 1 301 ? -39.975 30.438 24.681 1.00 51.25 301 ARG A N 1
ATOM 2314 C CA . ARG A 1 301 ? -38.975 31.481 24.941 1.00 51.25 301 ARG A CA 1
ATOM 2315 C C . ARG A 1 301 ? -37.858 31.344 23.914 1.00 51.25 301 ARG A C 1
ATOM 2317 O O . ARG A 1 301 ? -36.895 30.609 24.102 1.00 51.25 301 ARG A O 1
ATOM 2324 N N . SER A 1 302 ? -38.044 32.051 22.808 1.00 52.94 302 SER A N 1
ATOM 2325 C CA . SER A 1 302 ? -37.022 32.379 21.820 1.00 52.94 302 SER A CA 1
ATOM 2326 C C . SER A 1 302 ? -35.851 33.106 22.484 1.00 52.94 302 SER A C 1
ATOM 2328 O O . SER A 1 302 ? -36.053 34.100 23.184 1.00 52.94 302 SER A O 1
ATOM 2330 N N . ARG A 1 303 ? -34.625 32.640 22.237 1.00 48.66 303 ARG A N 1
ATOM 2331 C CA . ARG A 1 303 ? -33.381 33.330 22.598 1.00 48.66 303 ARG A CA 1
ATOM 2332 C C . ARG A 1 303 ? -32.614 33.644 21.306 1.00 48.66 303 ARG A C 1
ATOM 2334 O O . ARG A 1 303 ? -32.102 32.709 20.698 1.00 48.66 303 ARG A O 1
ATOM 2341 N N . PRO A 1 304 ? -32.511 34.914 20.882 1.00 57.69 304 PRO A N 1
ATOM 2342 C CA . PRO A 1 304 ? -31.478 35.354 19.958 1.00 57.69 304 PRO A CA 1
ATOM 2343 C C . PRO A 1 304 ? -30.408 36.144 20.729 1.00 57.69 304 PRO A C 1
ATOM 2345 O O . PRO A 1 304 ? -30.715 37.040 21.511 1.00 57.69 304 PRO A O 1
ATOM 2348 N N . GLY A 1 305 ? -29.142 35.802 20.522 1.00 51.38 305 GLY A N 1
ATOM 2349 C CA . GLY A 1 305 ? -27.992 36.556 21.027 1.00 51.38 305 GLY A CA 1
ATOM 2350 C C . GLY A 1 305 ? -26.720 35.891 20.507 1.00 51.38 305 GLY A C 1
ATOM 2351 O O . GLY A 1 305 ? -26.413 34.781 20.919 1.00 51.38 305 GLY A O 1
ATOM 2352 N N . ALA A 1 306 ? -26.123 36.377 19.417 1.00 49.34 306 ALA A N 1
ATOM 2353 C CA . ALA A 1 306 ? -25.257 37.561 19.346 1.00 49.34 306 ALA A CA 1
ATOM 2354 C C . ALA A 1 306 ? -23.945 37.351 20.122 1.00 49.34 306 ALA A C 1
ATOM 2356 O O . ALA A 1 306 ? -23.944 37.241 21.343 1.00 49.34 306 ALA A O 1
ATOM 2357 N N . GLY A 1 307 ? -22.826 37.308 19.395 1.00 50.44 307 GLY A N 1
ATOM 2358 C CA . GLY A 1 307 ? -21.500 37.124 19.984 1.00 50.44 307 GLY A CA 1
ATOM 2359 C C . GLY A 1 307 ? -20.377 37.104 18.955 1.00 50.44 307 GLY A C 1
ATOM 2360 O O . GLY A 1 307 ? -19.579 36.178 18.928 1.00 50.44 307 GLY A O 1
ATOM 2361 N N . ASN A 1 308 ? -20.344 38.118 18.092 1.00 54.88 308 ASN A N 1
ATOM 2362 C CA . ASN A 1 308 ? -19.239 38.408 17.187 1.00 54.88 308 ASN A CA 1
ATOM 2363 C C . ASN A 1 308 ? -18.076 38.981 18.027 1.00 54.88 308 ASN A C 1
ATOM 2365 O O . ASN A 1 308 ? -18.243 40.035 18.640 1.00 54.88 308 ASN A O 1
ATOM 2369 N N . ARG A 1 309 ? -16.916 38.314 18.092 1.00 55.78 309 ARG A N 1
ATOM 2370 C CA . ARG A 1 309 ? -15.667 38.922 18.587 1.00 55.78 309 ARG A CA 1
ATOM 2371 C C . ARG A 1 309 ? -14.570 38.766 17.549 1.00 55.78 309 ARG A C 1
ATOM 2373 O O . ARG A 1 309 ? -13.999 37.696 17.373 1.00 55.78 309 ARG A O 1
ATOM 2380 N N . ALA A 1 310 ? -14.300 39.888 16.896 1.00 56.88 310 ALA A N 1
ATOM 2381 C CA . ALA A 1 310 ? -13.042 40.179 16.246 1.00 56.88 310 ALA A CA 1
ATOM 2382 C C . ALA A 1 310 ? -11.928 40.255 17.302 1.00 56.88 310 ALA A C 1
ATOM 2384 O O . ALA A 1 310 ? -12.104 40.905 18.332 1.00 56.88 310 ALA A O 1
ATOM 2385 N N . HIS A 1 311 ? -10.778 39.646 17.018 1.00 52.84 311 HIS A N 1
ATOM 2386 C CA . HIS A 1 311 ? -9.511 40.074 17.594 1.00 52.84 311 HIS A CA 1
ATOM 2387 C C . HIS A 1 311 ? -8.585 40.509 16.465 1.00 52.84 311 HIS A C 1
ATOM 2389 O O . HIS A 1 311 ? -8.330 39.779 15.510 1.00 52.84 311 HIS A O 1
ATOM 2395 N N . SER A 1 312 ? -8.163 41.757 16.594 1.00 62.03 312 SER A N 1
ATOM 2396 C CA . SER A 1 312 ? -7.215 42.483 15.774 1.00 62.03 312 SER A CA 1
ATOM 2397 C C . SER A 1 312 ? -5.878 42.596 16.503 1.00 62.03 312 SER A C 1
ATOM 2399 O O . SER A 1 312 ? -5.898 42.868 17.704 1.00 62.03 312 SER A O 1
ATOM 2401 N N . ARG A 1 313 ? -4.814 42.586 15.691 1.00 56.12 313 ARG A N 1
ATOM 2402 C CA . ARG A 1 313 ? -3.438 43.066 15.919 1.00 56.12 313 ARG A CA 1
ATOM 2403 C C . ARG A 1 313 ? -2.521 42.190 16.760 1.00 56.12 313 ARG A C 1
ATOM 2405 O O . ARG A 1 313 ? -2.798 42.002 17.958 1.00 56.12 313 ARG A O 1
#

Nearest PDB structures (foldseek):
  3g67-assembly1_B  TM=3.051E-01  e=1.842E+00  Thermotoga maritima
  3g6b-assembly1_B  TM=3.170E-01  e=3.396E+00  Thermotoga maritima
  3g67-assembly1_A  TM=2.844E-01  e=5.372E+00  Thermotoga maritima